Protein AF-0000000065898614 (afdb_homodimer)

Radius of gyration: 17.21 Å; Cα contacts (8 Å, |Δi|>4): 483; chains: 2; bounding box: 35×50×46 Å

Nearest PDB structures (foldseek):
  5a43-assembly1_B  TM=9.425E-01  e=2.936E-07  Escherichia coli S88
  6b24-assembly1_A  TM=9.357E-01  e=4.609E-07  Escherichia coli
  7kk8-assembly1_B  TM=9.410E-01  e=8.411E-07  Escherichia coli
  7kk9-assembly1_B  TM=9.418E-01  e=9.297E-07  Escherichia coli
  6b2b-assembly1_B  TM=9.436E-01  e=1.256E-06  Escherichia coli

Structure (mmCIF, N/CA/C/O backbone):
data_AF-0000000065898614-model_v1
#
loop_
_entity.id
_entity.type
_entity.pdbx_description
1 polymer 'Fluoride-specific ion channel FluC'
#
loop_
_atom_site.group_PDB
_atom_site.id
_atom_site.type_symbol
_atom_site.label_atom_id
_atom_site.label_alt_id
_atom_site.label_comp_id
_atom_site.label_asym_id
_atom_site.label_entity_id
_atom_site.label_seq_id
_atom_site.pdbx_PDB_ins_code
_atom_site.Cartn_x
_atom_site.Cartn_y
_atom_site.Cartn_z
_atom_site.occupancy
_atom_site.B_iso_or_equiv
_atom_site.auth_seq_id
_atom_site.auth_comp_id
_atom_site.auth_asym_id
_atom_site.auth_atom_id
_atom_site.pdbx_PDB_model_num
ATOM 1 N N . MET A 1 1 ? -6.285 -22.062 11.164 1 76.38 1 MET A N 1
ATOM 2 C CA . MET A 1 1 ? -6.398 -20.609 11.312 1 76.38 1 MET A CA 1
ATOM 3 C C . MET A 1 1 ? -7.277 -20.016 10.219 1 76.38 1 MET A C 1
ATOM 5 O O . MET A 1 1 ? -7.203 -20.438 9.062 1 76.38 1 MET A O 1
ATOM 9 N N . ASN A 1 2 ? -8.242 -19.172 10.648 1 93.38 2 ASN A N 1
ATOM 10 C CA . ASN A 1 2 ? -9.164 -18.5 9.734 1 93.38 2 ASN A CA 1
ATOM 11 C C . ASN A 1 2 ? -8.453 -17.453 8.891 1 93.38 2 ASN A C 1
ATOM 13 O O . ASN A 1 2 ? -7.496 -16.828 9.344 1 93.38 2 ASN A O 1
ATOM 17 N N . ASN A 1 3 ? -8.688 -17.5 7.574 1 97.94 3 ASN A N 1
ATOM 18 C CA . ASN A 1 3 ? -8.078 -16.578 6.625 1 97.94 3 ASN A CA 1
ATOM 19 C C . ASN A 1 3 ? -8.148 -15.133 7.121 1 97.94 3 ASN A C 1
ATOM 21 O O . ASN A 1 3 ? -7.172 -14.383 7.023 1 97.94 3 ASN A O 1
ATOM 25 N N . ILE A 1 4 ? -9.234 -14.797 7.703 1 98.38 4 ILE A N 1
ATOM 26 C CA . ILE A 1 4 ? -9.477 -13.438 8.18 1 98.38 4 ILE A CA 1
ATOM 27 C C . ILE A 1 4 ? -8.516 -13.117 9.328 1 98.38 4 ILE A C 1
ATOM 29 O O . ILE A 1 4 ? -7.918 -12.039 9.359 1 98.38 4 ILE A O 1
ATOM 33 N N . LEU A 1 5 ? -8.375 -14.016 10.234 1 98.56 5 LEU A N 1
ATOM 34 C CA . LEU A 1 5 ? -7.492 -13.82 11.383 1 98.56 5 LEU A CA 1
ATOM 35 C C . LEU A 1 5 ? -6.031 -13.812 10.953 1 98.56 5 LEU A C 1
ATOM 37 O O . LEU A 1 5 ? -5.219 -13.07 11.508 1 98.56 5 LEU A O 1
ATOM 41 N N . ALA A 1 6 ? -5.684 -14.695 10.055 1 98.81 6 ALA A N 1
ATOM 42 C CA . ALA A 1 6 ? -4.32 -14.742 9.531 1 98.81 6 ALA A CA 1
ATOM 43 C C . ALA A 1 6 ? -3.938 -13.422 8.867 1 98.81 6 ALA A C 1
ATOM 45 O O . ALA A 1 6 ? -2.869 -12.867 9.141 1 98.81 6 ALA A O 1
ATOM 46 N N . ILE A 1 7 ? -4.824 -12.875 8.047 1 98.88 7 ILE A N 1
ATOM 47 C CA . ILE A 1 7 ? -4.605 -11.602 7.367 1 98.88 7 ILE A CA 1
ATOM 48 C C . ILE A 1 7 ? -4.477 -10.484 8.398 1 98.88 7 ILE A C 1
ATOM 50 O O . ILE A 1 7 ? -3.582 -9.641 8.305 1 98.88 7 ILE A O 1
ATOM 54 N N . ALA A 1 8 ? -5.363 -10.578 9.383 1 98.88 8 ALA A N 1
ATOM 55 C CA . ALA A 1 8 ? -5.363 -9.555 10.422 1 98.88 8 ALA A CA 1
ATOM 56 C C . ALA A 1 8 ? -4.035 -9.539 11.172 1 98.88 8 ALA A C 1
ATOM 58 O O . ALA A 1 8 ? -3.469 -8.477 11.422 1 98.88 8 ALA A O 1
ATOM 59 N N . LEU A 1 9 ? -3.582 -10.656 11.547 1 98.75 9 LEU A N 1
ATOM 60 C CA . LEU A 1 9 ? -2.328 -10.766 12.281 1 98.75 9 LEU A CA 1
ATOM 61 C C . LEU A 1 9 ? -1.159 -10.25 11.445 1 98.75 9 LEU A C 1
ATOM 63 O O . LEU A 1 9 ? -0.33 -9.484 11.938 1 98.75 9 LEU A O 1
ATOM 67 N N . GLY A 1 10 ? -1.065 -10.688 10.234 1 98.88 10 GLY A N 1
ATOM 68 C CA . GLY A 1 10 ? -0.025 -10.203 9.344 1 98.88 10 GLY A CA 1
ATOM 69 C C . GLY A 1 10 ? -0.078 -8.695 9.133 1 98.88 10 GLY A C 1
ATOM 70 O O . GLY A 1 10 ? 0.951 -8.023 9.188 1 98.88 10 GLY A O 1
ATOM 71 N N . ALA A 1 11 ? -1.26 -8.242 8.93 1 98.94 11 ALA A N 1
ATOM 72 C CA . ALA A 1 11 ? -1.445 -6.82 8.656 1 98.94 11 ALA A CA 1
ATOM 73 C C . ALA A 1 11 ? -1.054 -5.98 9.867 1 98.94 11 ALA A C 1
ATOM 75 O O . ALA A 1 11 ? -0.49 -4.891 9.719 1 98.94 11 ALA A O 1
ATOM 76 N N . ALA A 1 12 ? -1.415 -6.469 11 1 98.88 12 ALA A N 1
ATOM 77 C CA . ALA A 1 12 ? -1.043 -5.773 12.234 1 98.88 12 ALA A CA 1
ATOM 78 C C . ALA A 1 12 ? 0.473 -5.637 12.352 1 98.88 12 ALA A C 1
ATOM 80 O O . ALA A 1 12 ? 0.983 -4.562 12.672 1 98.88 12 ALA A O 1
ATOM 81 N N . ILE A 1 13 ? 1.145 -6.641 12.109 1 98.94 13 ILE A N 1
ATOM 82 C CA . ILE A 1 13 ? 2.602 -6.633 12.172 1 98.94 13 ILE A CA 1
ATOM 83 C C . ILE A 1 13 ? 3.164 -5.727 11.078 1 98.94 13 ILE A C 1
ATOM 85 O O . ILE A 1 13 ? 3.994 -4.859 11.352 1 98.94 13 ILE A O 1
ATOM 89 N N . GLY A 1 14 ? 2.729 -5.91 9.859 1 98.94 14 GLY A N 1
ATOM 90 C CA . GLY A 1 14 ? 3.203 -5.121 8.734 1 98.94 14 GLY A CA 1
ATOM 91 C C . GLY A 1 14 ? 3.006 -3.627 8.922 1 98.94 14 GLY A C 1
ATOM 92 O O . GLY A 1 14 ? 3.924 -2.838 8.688 1 98.94 14 GLY A O 1
ATOM 93 N N . ALA A 1 15 ? 1.855 -3.26 9.359 1 98.94 15 ALA A N 1
ATOM 94 C CA . ALA A 1 15 ? 1.521 -1.848 9.531 1 98.94 15 ALA A CA 1
ATOM 95 C C . ALA A 1 15 ? 2.357 -1.211 10.633 1 98.94 15 ALA A C 1
ATOM 97 O O . ALA A 1 15 ? 2.754 -0.047 10.531 1 98.94 15 ALA A O 1
ATOM 98 N N . ASN A 1 16 ? 2.553 -1.958 11.703 1 98.94 16 ASN A N 1
ATOM 99 C CA . ASN A 1 16 ? 3.361 -1.407 12.789 1 98.94 16 ASN A CA 1
ATOM 100 C C . ASN A 1 16 ? 4.832 -1.306 12.391 1 98.94 16 ASN A C 1
ATOM 102 O O . ASN A 1 16 ? 5.531 -0.383 12.812 1 98.94 16 ASN A O 1
ATOM 106 N N . LEU A 1 17 ? 5.355 -2.227 11.617 1 98.94 17 LEU A N 1
ATOM 107 C CA . LEU A 1 17 ? 6.703 -2.104 11.078 1 98.94 17 LEU A CA 1
ATOM 108 C C . LEU A 1 17 ? 6.809 -0.892 10.156 1 98.94 17 LEU A C 1
ATOM 110 O O . LEU A 1 17 ? 7.789 -0.146 10.211 1 98.94 17 LEU A O 1
ATOM 114 N N . ARG A 1 18 ? 5.793 -0.726 9.305 1 98.94 18 ARG A N 1
ATOM 115 C CA . ARG A 1 18 ? 5.73 0.455 8.453 1 98.94 18 ARG A CA 1
ATOM 116 C C . ARG A 1 18 ? 5.816 1.733 9.281 1 98.94 18 ARG A C 1
ATOM 118 O O . ARG A 1 18 ? 6.578 2.643 8.945 1 98.94 18 ARG A O 1
ATOM 125 N N . TYR A 1 19 ? 5.031 1.781 10.281 1 98.81 19 TYR A N 1
ATOM 126 C CA . TYR A 1 19 ? 5.012 2.947 11.156 1 98.81 19 TYR A CA 1
ATOM 127 C C . TYR A 1 19 ? 6.379 3.184 11.781 1 98.81 19 TYR A C 1
ATOM 129 O O . TYR A 1 19 ? 6.879 4.312 11.789 1 98.81 19 TYR A O 1
ATOM 137 N N . GLY A 1 20 ? 6.965 2.127 12.305 1 98.81 20 GLY A N 1
ATOM 138 C CA . GLY A 1 20 ? 8.281 2.236 12.906 1 98.81 20 GLY A CA 1
ATOM 139 C C . GLY A 1 20 ? 9.344 2.713 11.938 1 98.81 20 GLY A C 1
ATOM 140 O O . GLY A 1 20 ? 10.156 3.58 12.273 1 98.81 20 GLY A O 1
ATOM 141 N N . ILE A 1 21 ? 9.43 2.203 10.766 1 98.81 21 ILE A N 1
ATOM 142 C CA . ILE A 1 21 ? 10.398 2.6 9.75 1 98.81 21 ILE A CA 1
ATOM 143 C C . ILE A 1 21 ? 10.133 4.039 9.312 1 98.81 21 ILE A C 1
ATOM 145 O O . ILE A 1 21 ? 11.07 4.797 9.055 1 98.81 21 ILE A O 1
ATOM 149 N N . GLY A 1 22 ? 8.82 4.363 9.227 1 98.44 22 GLY A N 1
ATOM 150 C CA . GLY A 1 22 ? 8.477 5.75 8.938 1 98.44 22 GLY A CA 1
ATOM 151 C C . GLY A 1 22 ? 9.055 6.727 9.945 1 98.44 22 GLY A C 1
ATOM 152 O O . GLY A 1 22 ? 9.633 7.75 9.562 1 98.44 22 GLY A O 1
ATOM 153 N N . LEU A 1 23 ? 8.906 6.398 11.203 1 98.25 23 LEU A N 1
ATOM 154 C CA . LEU A 1 23 ? 9.453 7.246 12.258 1 98.25 23 LEU A CA 1
ATOM 155 C C . LEU A 1 23 ? 10.977 7.281 12.203 1 98.25 23 LEU A C 1
ATOM 157 O O . LEU A 1 23 ? 11.578 8.344 12.352 1 98.25 23 LEU A O 1
ATOM 161 N N . TRP A 1 24 ? 11.555 6.137 12.055 1 98.69 24 TRP A N 1
ATOM 162 C CA . TRP A 1 24 ? 13.008 6.035 11.961 1 98.69 24 TRP A CA 1
ATOM 163 C C . TRP A 1 24 ? 13.539 6.879 10.812 1 98.69 24 TRP A C 1
ATOM 165 O O . TRP A 1 24 ? 14.508 7.621 10.977 1 98.69 24 TRP A O 1
ATOM 175 N N . ALA A 1 25 ? 13 6.809 9.664 1 98.75 25 ALA A N 1
ATOM 176 C CA . ALA A 1 25 ? 13.445 7.539 8.484 1 98.75 25 ALA A CA 1
ATOM 177 C C . ALA A 1 25 ? 13.281 9.047 8.672 1 98.75 25 ALA A C 1
ATOM 179 O O . ALA A 1 25 ? 14.133 9.828 8.242 1 98.75 25 ALA A O 1
ATOM 180 N N . ALA A 1 26 ? 12.133 9.398 9.281 1 98.25 26 ALA A N 1
ATOM 181 C CA . ALA A 1 26 ? 11.914 10.812 9.555 1 98.25 26 ALA A CA 1
ATOM 182 C C . ALA A 1 26 ? 13.016 11.375 10.453 1 98.25 26 ALA A C 1
ATOM 184 O O . ALA A 1 26 ? 13.477 12.5 10.258 1 98.25 26 ALA A O 1
ATOM 185 N N . GLN A 1 27 ? 13.367 10.648 11.438 1 98.44 27 GLN A N 1
ATOM 186 C CA . GLN A 1 27 ? 14.406 11.07 12.367 1 98.44 27 GLN A CA 1
ATOM 187 C C . GLN A 1 27 ? 15.773 11.109 11.695 1 98.44 27 GLN A C 1
ATOM 189 O O . GLN A 1 27 ? 16.578 12.008 11.953 1 98.44 27 GLN A O 1
ATOM 194 N N . ARG A 1 28 ? 16.062 10.172 10.844 1 98.38 28 ARG A N 1
ATOM 195 C CA . ARG A 1 28 ? 17.391 10 10.266 1 98.38 28 ARG A CA 1
ATOM 196 C C . ARG A 1 28 ? 17.594 10.922 9.062 1 98.38 28 ARG A C 1
ATOM 198 O O . ARG A 1 28 ? 18.688 11.453 8.859 1 98.38 28 ARG A O 1
ATOM 205 N N . PHE A 1 29 ? 16.547 11.078 8.188 1 98.25 29 PHE A N 1
ATOM 206 C CA . PHE A 1 29 ? 16.734 11.734 6.898 1 98.25 29 PHE A CA 1
ATOM 207 C C . PHE A 1 29 ? 15.891 12.992 6.797 1 98.25 29 PHE A C 1
ATOM 209 O O . PHE A 1 29 ? 16.016 13.758 5.832 1 98.25 29 PHE A O 1
ATOM 216 N N . GLY A 1 30 ? 14.992 13.242 7.793 1 97.44 30 GLY A N 1
ATOM 217 C CA . GLY A 1 30 ? 14.086 14.383 7.754 1 97.44 30 GLY A CA 1
ATOM 218 C C . GLY A 1 30 ? 12.789 14.086 7.016 1 97.44 30 GLY A C 1
ATOM 219 O O . GLY A 1 30 ? 12.539 12.945 6.621 1 97.44 30 GLY A O 1
ATOM 220 N N . THR A 1 31 ? 11.914 15.156 6.848 1 96.12 31 THR A N 1
ATOM 221 C CA . THR A 1 31 ? 10.57 14.945 6.316 1 96.12 31 THR A CA 1
ATOM 222 C C . THR A 1 31 ? 10.375 15.742 5.031 1 96.12 31 THR A C 1
ATOM 224 O O . THR A 1 31 ? 9.25 15.852 4.527 1 96.12 31 THR A O 1
ATOM 227 N N . ALA A 1 32 ? 11.438 16.297 4.488 1 95.75 32 ALA A N 1
ATOM 228 C CA . ALA A 1 32 ? 11.344 17.094 3.27 1 95.75 32 ALA A CA 1
ATOM 229 C C . ALA A 1 32 ? 11.016 16.219 2.062 1 95.75 32 ALA A C 1
ATOM 231 O O . ALA A 1 32 ? 10.508 16.719 1.051 1 95.75 32 ALA A O 1
ATOM 232 N N . TRP A 1 33 ? 11.359 14.922 2.115 1 97.44 33 TRP A N 1
ATOM 233 C CA . TRP A 1 33 ? 11.078 13.898 1.12 1 97.44 33 TRP A CA 1
ATOM 234 C C . TRP A 1 33 ? 10.539 12.633 1.783 1 97.44 33 TRP A C 1
ATOM 236 O O . TRP A 1 33 ? 10.812 12.375 2.957 1 97.44 33 TRP A O 1
ATOM 246 N N . PRO A 1 34 ? 9.719 11.938 1.081 1 98.38 34 PRO A N 1
ATOM 247 C CA . PRO A 1 34 ? 9.062 10.797 1.725 1 98.38 34 PRO A CA 1
ATOM 248 C C . PRO A 1 34 ? 9.969 9.562 1.795 1 98.38 34 PRO A C 1
ATOM 250 O O . PRO A 1 34 ? 9.633 8.516 1.237 1 98.38 34 PRO A O 1
ATOM 253 N N . TYR A 1 35 ? 11 9.617 2.559 1 98.69 35 TYR A N 1
ATOM 254 C CA . TYR A 1 35 ? 11.992 8.547 2.637 1 98.69 35 TYR A CA 1
ATOM 255 C C . TYR A 1 35 ? 11.383 7.281 3.221 1 98.69 35 TYR A C 1
ATOM 257 O O . TYR A 1 35 ? 11.688 6.172 2.773 1 98.69 35 TYR A O 1
ATOM 265 N N . GLY A 1 36 ? 10.578 7.438 4.277 1 98.81 36 GLY A N 1
ATOM 266 C CA . GLY A 1 36 ? 9.992 6.285 4.938 1 98.81 36 GLY A CA 1
ATOM 267 C C . GLY A 1 36 ? 9.141 5.434 4.008 1 98.81 36 GLY A C 1
ATOM 268 O O . GLY A 1 36 ? 9.383 4.234 3.869 1 98.81 36 GLY A O 1
ATOM 269 N N . THR A 1 37 ? 8.219 6.07 3.363 1 98.88 37 THR A N 1
ATOM 270 C CA . THR A 1 37 ? 7.316 5.367 2.453 1 98.88 37 THR A CA 1
ATOM 271 C C . THR A 1 37 ? 8.094 4.758 1.29 1 98.88 37 THR A C 1
ATOM 273 O O . THR A 1 37 ? 7.793 3.646 0.851 1 98.88 37 THR A O 1
ATOM 276 N N . PHE A 1 38 ? 9.047 5.48 0.832 1 98.94 38 PHE A N 1
ATOM 277 C CA . PHE A 1 38 ? 9.898 4.996 -0.246 1 98.94 38 PHE A CA 1
ATOM 278 C C . PHE A 1 38 ? 10.602 3.703 0.155 1 98.94 38 PHE A C 1
ATOM 280 O O . PHE A 1 38 ? 10.586 2.727 -0.596 1 98.94 38 PHE A O 1
ATOM 287 N N . ILE A 1 39 ? 11.148 3.65 1.278 1 98.94 39 ILE A N 1
ATOM 288 C CA . ILE A 1 39 ? 11.914 2.512 1.779 1 98.94 39 ILE A CA 1
ATOM 289 C C . ILE A 1 39 ? 10.984 1.315 1.978 1 98.94 39 ILE A C 1
ATOM 291 O O . ILE A 1 39 ? 11.273 0.212 1.511 1 98.94 39 ILE A O 1
ATOM 295 N N . ILE A 1 40 ? 9.852 1.484 2.613 1 98.88 40 ILE A N 1
ATOM 296 C CA . ILE A 1 40 ? 8.984 0.354 2.939 1 98.88 40 ILE A CA 1
ATOM 297 C C . ILE A 1 40 ? 8.391 -0.224 1.66 1 98.88 40 ILE A C 1
ATOM 299 O O . ILE A 1 40 ? 8.219 -1.44 1.541 1 98.88 40 ILE A O 1
ATOM 303 N N . ASN A 1 41 ? 8.062 0.623 0.725 1 98.94 41 ASN A N 1
ATOM 304 C CA . ASN A 1 41 ? 7.492 0.13 -0.525 1 98.94 41 ASN A CA 1
ATOM 305 C C . ASN A 1 41 ? 8.516 -0.658 -1.336 1 98.94 41 ASN A C 1
ATOM 307 O O . ASN A 1 41 ? 8.195 -1.708 -1.896 1 98.94 41 ASN A O 1
ATOM 311 N N . LEU A 1 42 ? 9.766 -0.209 -1.347 1 98.94 42 LEU A N 1
ATOM 312 C CA . LEU A 1 42 ? 10.797 -0.944 -2.068 1 98.94 42 LEU A CA 1
ATOM 313 C C . LEU A 1 42 ? 11.117 -2.264 -1.37 1 98.94 42 LEU A C 1
ATOM 315 O O . LEU A 1 42 ? 11.234 -3.301 -2.023 1 98.94 42 LEU A O 1
ATOM 319 N N . LEU A 1 43 ? 11.227 -2.246 -0.094 1 98.94 43 LEU A N 1
ATOM 320 C CA . LEU A 1 43 ? 11.5 -3.465 0.661 1 98.94 43 LEU A CA 1
ATOM 321 C C . LEU A 1 43 ? 10.352 -4.465 0.513 1 98.94 43 LEU A C 1
ATOM 323 O O . LEU A 1 43 ? 10.586 -5.672 0.43 1 98.94 43 LEU A O 1
ATOM 327 N N . GLY A 1 44 ? 9.125 -3.924 0.561 1 98.94 44 GLY A N 1
ATOM 328 C CA . GLY A 1 44 ? 7.969 -4.781 0.343 1 98.94 44 GLY A CA 1
ATOM 329 C C . GLY A 1 44 ? 7.965 -5.438 -1.023 1 98.94 44 GLY A C 1
ATOM 330 O O . GLY A 1 44 ? 7.609 -6.613 -1.151 1 98.94 44 GLY A O 1
ATOM 331 N N . CYS A 1 45 ? 8.32 -4.703 -2.021 1 98.94 45 CYS A N 1
ATOM 332 C CA . CYS A 1 45 ? 8.422 -5.238 -3.375 1 98.94 45 CYS A CA 1
ATOM 333 C C . CYS A 1 45 ? 9.477 -6.332 -3.455 1 98.94 45 CYS A C 1
ATOM 335 O O . CYS A 1 45 ? 9.258 -7.367 -4.086 1 98.94 45 CYS A O 1
ATOM 337 N N . LEU A 1 46 ? 10.648 -6.094 -2.836 1 98.94 46 LEU A N 1
ATOM 338 C CA . LEU A 1 46 ? 11.672 -7.133 -2.756 1 98.94 46 LEU A CA 1
ATOM 339 C C . LEU A 1 46 ? 11.125 -8.383 -2.074 1 98.94 46 LEU A C 1
ATOM 341 O O . LEU A 1 46 ? 11.305 -9.492 -2.568 1 98.94 46 LEU A O 1
ATOM 345 N N . GLY A 1 47 ? 10.484 -8.227 -0.985 1 98.88 47 GLY A N 1
ATOM 346 C CA . GLY A 1 47 ? 9.945 -9.32 -0.201 1 98.88 47 GLY A CA 1
ATOM 347 C C . GLY A 1 47 ? 8.914 -10.148 -0.956 1 98.88 47 GLY A C 1
ATOM 348 O O . GLY A 1 47 ? 8.938 -11.375 -0.901 1 98.88 47 GLY A O 1
ATOM 349 N N . ILE A 1 48 ? 7.988 -9.461 -1.645 1 98.88 48 ILE A N 1
ATOM 350 C CA . ILE A 1 48 ? 6.906 -10.188 -2.301 1 98.88 48 ILE A CA 1
ATOM 351 C C . ILE A 1 48 ? 7.461 -10.977 -3.484 1 98.88 48 ILE A C 1
ATOM 353 O O . ILE A 1 48 ? 7.008 -12.094 -3.764 1 98.88 48 ILE A O 1
ATOM 357 N N . GLY A 1 49 ? 8.414 -10.359 -4.262 1 98.75 49 GLY A N 1
ATOM 358 C CA . GLY A 1 49 ? 9.062 -11.117 -5.316 1 98.75 49 GLY A CA 1
ATOM 359 C C . GLY A 1 49 ? 9.734 -12.383 -4.812 1 98.75 49 GLY A C 1
ATOM 360 O O . GLY A 1 49 ? 9.57 -13.453 -5.406 1 98.75 49 GLY A O 1
ATOM 361 N N . LEU A 1 50 ? 10.438 -12.281 -3.713 1 98.69 50 LEU A N 1
ATOM 362 C CA . LEU A 1 50 ? 11.133 -13.414 -3.107 1 98.69 50 LEU A CA 1
ATOM 363 C C . LEU A 1 50 ? 10.133 -14.461 -2.619 1 98.69 50 LEU A C 1
ATOM 365 O O . LEU A 1 50 ? 10.25 -15.641 -2.957 1 98.69 50 LEU A O 1
ATOM 369 N N . LEU A 1 51 ? 9.172 -14.055 -1.857 1 98.5 51 LEU A N 1
ATOM 370 C CA . LEU A 1 51 ? 8.258 -14.969 -1.185 1 98.5 51 LEU A CA 1
ATOM 371 C C . LEU A 1 51 ? 7.383 -15.711 -2.195 1 98.5 51 LEU A C 1
ATOM 373 O O . LEU A 1 51 ? 7.191 -16.922 -2.09 1 98.5 51 LEU A O 1
ATOM 377 N N . LEU A 1 52 ? 6.82 -14.977 -3.152 1 97.88 52 LEU A N 1
ATOM 378 C CA . LEU A 1 52 ? 5.926 -15.625 -4.105 1 97.88 52 LEU A CA 1
ATOM 379 C C . LEU A 1 52 ? 6.691 -16.562 -5.027 1 97.88 52 LEU A C 1
ATOM 381 O O . LEU A 1 52 ? 6.168 -17.594 -5.441 1 97.88 52 LEU A O 1
ATOM 385 N N . THR A 1 53 ? 7.949 -16.156 -5.312 1 97.94 53 THR A N 1
ATOM 386 C CA . THR A 1 53 ? 8.773 -17.078 -6.09 1 97.94 53 THR A CA 1
ATOM 387 C C . THR A 1 53 ? 9.078 -18.344 -5.289 1 97.94 53 THR A C 1
ATOM 389 O O . THR A 1 53 ? 8.961 -19.453 -5.809 1 97.94 53 THR A O 1
ATOM 392 N N . LEU A 1 54 ? 9.414 -18.25 -4.043 1 97.5 54 LEU A N 1
ATOM 393 C CA . LEU A 1 54 ? 9.688 -19.406 -3.199 1 97.5 54 LEU A CA 1
ATOM 394 C C . LEU A 1 54 ? 8.445 -20.281 -3.039 1 97.5 54 LEU A C 1
ATOM 396 O O . LEU A 1 54 ? 8.539 -21.5 -3.014 1 97.5 54 LEU A O 1
ATOM 400 N N . ILE A 1 55 ? 7.301 -19.656 -2.83 1 96.12 55 ILE A N 1
ATOM 401 C CA . ILE A 1 55 ? 6.047 -20.375 -2.678 1 96.12 55 ILE A CA 1
ATOM 402 C C . ILE A 1 55 ? 5.746 -21.156 -3.955 1 96.12 55 ILE A C 1
ATOM 404 O O . ILE A 1 55 ? 5.215 -22.266 -3.898 1 96.12 55 ILE A O 1
ATOM 408 N N . SER A 1 56 ? 6.023 -20.609 -5.109 1 94.06 56 SER A N 1
ATOM 409 C CA . SER A 1 56 ? 5.723 -21.234 -6.387 1 94.06 56 SER A CA 1
ATOM 410 C C . SER A 1 56 ? 6.746 -22.328 -6.719 1 94.06 56 SER A C 1
ATOM 412 O O . SER A 1 56 ? 6.504 -23.172 -7.578 1 94.06 56 SER A O 1
ATOM 414 N N . THR A 1 57 ? 7.941 -22.406 -6.043 1 92.19 57 THR A N 1
ATOM 415 C CA . THR A 1 57 ? 8.992 -23.328 -6.469 1 92.19 57 THR A CA 1
ATOM 416 C C . THR A 1 57 ? 9.344 -24.312 -5.359 1 92.19 57 THR A C 1
ATOM 418 O O . THR A 1 57 ? 9.641 -25.469 -5.629 1 92.19 57 THR A O 1
ATOM 421 N N . ARG A 1 58 ? 9.375 -23.859 -4.125 1 90.94 58 ARG A N 1
ATOM 422 C CA . ARG A 1 58 ? 10.016 -24.672 -3.096 1 90.94 58 ARG A CA 1
ATOM 423 C C . ARG A 1 58 ? 9.117 -24.797 -1.868 1 90.94 58 ARG A C 1
ATOM 425 O O . ARG A 1 58 ? 9.07 -25.859 -1.241 1 90.94 58 ARG A O 1
ATOM 432 N N . LEU A 1 59 ? 8.445 -23.719 -1.557 1 92.62 59 LEU A N 1
ATOM 433 C CA . LEU A 1 59 ? 7.734 -23.672 -0.285 1 92.62 59 LEU A CA 1
ATOM 434 C C . LEU A 1 59 ? 6.273 -24.062 -0.463 1 92.62 59 LEU A C 1
ATOM 436 O O . LEU A 1 59 ? 5.605 -23.594 -1.39 1 92.62 59 LEU A O 1
ATOM 440 N N . THR A 1 60 ? 5.848 -25 0.389 1 93.31 60 THR A N 1
ATOM 441 C CA . THR A 1 60 ? 4.426 -25.312 0.466 1 93.31 60 THR A CA 1
ATOM 442 C C . THR A 1 60 ? 3.812 -24.719 1.736 1 93.31 60 THR A C 1
ATOM 444 O O . THR A 1 60 ? 4.156 -25.141 2.844 1 93.31 60 THR A O 1
ATOM 447 N N . LEU A 1 61 ? 3.004 -23.734 1.546 1 95.5 61 LEU A N 1
ATOM 448 C CA . LEU A 1 61 ? 2.35 -23.078 2.674 1 95.5 61 LEU A CA 1
ATOM 449 C C . LEU A 1 61 ? 0.844 -23.312 2.645 1 95.5 61 LEU A C 1
ATOM 451 O O . LEU A 1 61 ? 0.238 -23.359 1.571 1 95.5 61 LEU A O 1
ATOM 455 N N . SER A 1 62 ? 0.359 -23.516 3.85 1 96.62 62 SER A N 1
ATOM 456 C CA . SER A 1 62 ? -1.099 -23.516 3.918 1 96.62 62 SER A CA 1
ATOM 457 C C . SER A 1 62 ? -1.674 -22.172 3.469 1 96.62 62 SER A C 1
ATOM 459 O O . SER A 1 62 ? -0.975 -21.156 3.477 1 96.62 62 SER A O 1
ATOM 461 N N . GLU A 1 63 ? -2.922 -22.094 3.074 1 96.69 63 GLU A N 1
ATOM 462 C CA . GLU A 1 63 ? -3.566 -20.891 2.562 1 96.69 63 GLU A CA 1
ATOM 463 C C . GLU A 1 63 ? -3.555 -19.781 3.602 1 96.69 63 GLU A C 1
ATOM 465 O O . GLU A 1 63 ? -3.178 -18.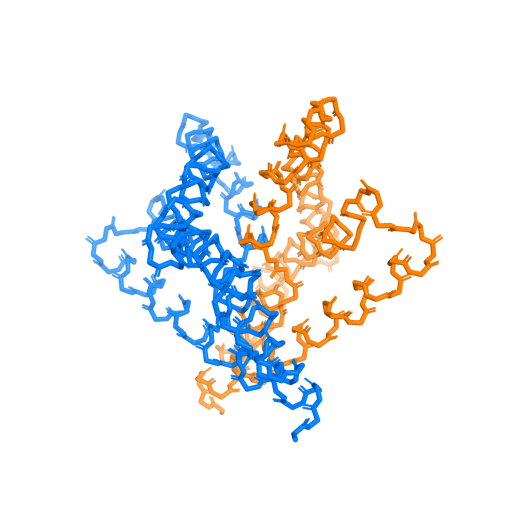641 3.299 1 96.69 63 GLU A O 1
ATOM 470 N N . PRO A 1 64 ? -3.941 -20.062 4.914 1 97.69 64 PRO A N 1
ATOM 471 C CA . PRO A 1 64 ? -3.924 -18.984 5.902 1 97.69 64 PRO A CA 1
ATOM 472 C C . PRO A 1 64 ? -2.529 -18.391 6.109 1 97.69 64 PRO A C 1
ATOM 474 O O . PRO A 1 64 ? -2.391 -17.188 6.328 1 97.69 64 PRO A O 1
ATOM 477 N N . VAL A 1 65 ? -1.5 -19.203 6.027 1 97.88 65 VAL A N 1
ATOM 478 C CA . VAL A 1 65 ? -0.141 -18.719 6.238 1 97.88 65 VAL A CA 1
ATOM 479 C C . VAL A 1 65 ? 0.288 -17.859 5.051 1 97.88 65 VAL A C 1
ATOM 481 O O . VAL A 1 65 ? 0.935 -16.812 5.223 1 97.88 65 VAL A O 1
ATOM 484 N N . ARG A 1 66 ? 0.001 -18.312 3.854 1 98.25 66 ARG A N 1
ATOM 485 C CA . ARG A 1 66 ? 0.278 -17.516 2.658 1 98.25 66 ARG A CA 1
ATOM 486 C C . ARG A 1 66 ? -0.412 -16.172 2.727 1 98.25 66 ARG A C 1
ATOM 488 O O . ARG A 1 66 ? 0.202 -15.133 2.441 1 98.25 66 ARG A O 1
ATOM 495 N N . LEU A 1 67 ? -1.654 -16.188 3.105 1 98.56 67 LEU A N 1
ATOM 496 C CA . LEU A 1 67 ? -2.424 -14.953 3.221 1 98.56 67 LEU A CA 1
ATOM 497 C C . LEU A 1 67 ? -1.858 -14.062 4.32 1 98.56 67 LEU A C 1
ATOM 499 O O . LEU A 1 67 ? -1.848 -12.836 4.188 1 98.56 67 LEU A O 1
ATOM 503 N N . MET A 1 68 ? -1.399 -14.656 5.395 1 98.81 68 MET A N 1
ATOM 504 C CA . MET A 1 68 ? -0.795 -13.898 6.488 1 98.81 68 MET A CA 1
ATOM 505 C C . MET A 1 68 ? 0.449 -13.156 6.012 1 98.81 68 MET A C 1
ATOM 507 O O . MET A 1 68 ? 0.629 -11.977 6.316 1 98.81 68 MET A O 1
ATOM 511 N N . 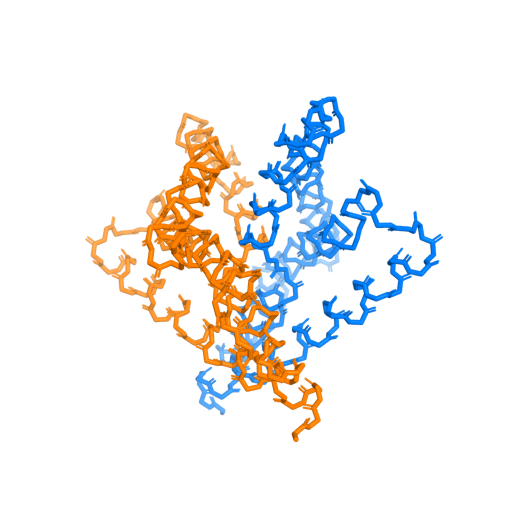LEU A 1 69 ? 1.235 -13.797 5.254 1 98.81 69 LEU A N 1
ATOM 512 C CA . LEU A 1 69 ? 2.531 -13.242 4.875 1 98.81 69 LEU A CA 1
ATOM 513 C C . LEU A 1 69 ? 2.387 -12.281 3.699 1 98.81 69 LEU A C 1
ATOM 515 O O . LEU A 1 69 ? 2.957 -11.188 3.713 1 98.81 69 LEU A O 1
ATOM 519 N N . VAL A 1 70 ? 1.646 -12.656 2.646 1 98.69 70 VAL A N 1
ATOM 520 C CA . VAL A 1 70 ? 1.585 -11.898 1.402 1 98.69 70 VAL A CA 1
ATOM 521 C C . VAL A 1 70 ? 0.532 -10.797 1.519 1 98.69 70 VAL A C 1
ATOM 523 O O . VAL A 1 70 ? 0.854 -9.609 1.438 1 98.69 70 VAL A O 1
ATOM 526 N N . THR A 1 71 ? -0.691 -11.156 1.853 1 98.62 71 THR A N 1
ATOM 527 C CA . THR A 1 71 ? -1.813 -10.227 1.914 1 98.62 71 THR A CA 1
ATOM 528 C C . THR A 1 71 ? -1.75 -9.383 3.188 1 98.62 71 THR A C 1
ATOM 530 O O . THR A 1 71 ? -2.016 -8.18 3.158 1 98.62 71 THR A O 1
ATOM 533 N N . GLY A 1 72 ? -1.45 -10.078 4.309 1 98.81 72 GLY A N 1
ATOM 534 C CA . GLY A 1 72 ? -1.386 -9.383 5.582 1 98.81 72 GLY A CA 1
ATOM 535 C C . GLY A 1 72 ? -0.091 -8.617 5.781 1 98.81 72 GLY A C 1
ATOM 536 O O . GLY A 1 72 ? -0.062 -7.391 5.656 1 98.81 72 GLY A O 1
ATOM 537 N N . LEU A 1 73 ? 1.018 -9.312 5.945 1 98.94 73 LEU A N 1
ATOM 538 C CA . LEU A 1 73 ? 2.285 -8.711 6.355 1 98.94 73 LEU A CA 1
ATOM 539 C C . LEU A 1 73 ? 2.818 -7.773 5.277 1 98.94 73 LEU A C 1
ATOM 541 O O . LEU A 1 73 ? 3.006 -6.582 5.527 1 98.94 73 LEU A O 1
ATOM 545 N N . LEU A 1 74 ? 3.037 -8.281 4.059 1 98.94 74 LEU A N 1
ATOM 546 C CA . LEU A 1 74 ? 3.609 -7.441 3.014 1 98.94 74 LEU A CA 1
ATOM 547 C C . LEU A 1 74 ? 2.604 -6.395 2.553 1 98.94 74 LEU A C 1
ATOM 549 O O . LEU A 1 74 ? 2.979 -5.254 2.27 1 98.94 74 LEU A O 1
ATOM 553 N N . GLY A 1 75 ? 1.334 -6.797 2.506 1 98.69 75 GLY A N 1
ATOM 554 C CA . GLY A 1 75 ? 0.295 -5.832 2.186 1 98.69 75 GLY A CA 1
ATOM 555 C C . GLY A 1 75 ? 0.18 -4.719 3.207 1 98.69 75 GLY A C 1
ATOM 556 O O . GLY A 1 75 ? 0.039 -3.549 2.844 1 98.69 75 GLY A O 1
ATOM 557 N N . GLY A 1 76 ? 0.207 -5.047 4.441 1 98.75 76 GLY A N 1
ATOM 558 C CA . GLY A 1 76 ? 0.127 -4.062 5.508 1 98.75 76 GLY A CA 1
ATOM 559 C C . GLY A 1 76 ? 1.399 -3.254 5.672 1 98.75 76 GLY A C 1
ATOM 560 O O . GLY A 1 76 ? 1.369 -2.139 6.195 1 98.75 76 GLY A O 1
ATOM 561 N N . PHE A 1 77 ? 2.467 -3.779 5.238 1 98.94 77 PHE A N 1
ATOM 562 C CA . PHE A 1 77 ? 3.785 -3.166 5.348 1 98.94 77 PHE A CA 1
ATOM 563 C C . PHE A 1 77 ? 3.963 -2.076 4.297 1 98.94 77 PHE A C 1
ATOM 565 O O . PHE A 1 77 ? 4.664 -1.089 4.527 1 98.94 77 PHE A O 1
ATOM 572 N N . THR A 1 78 ? 3.389 -2.232 3.156 1 98.94 78 THR A N 1
ATOM 573 C CA . THR A 1 78 ? 3.482 -1.249 2.084 1 98.94 78 THR A CA 1
ATOM 574 C C . THR A 1 78 ? 2.197 -0.433 1.983 1 98.94 78 THR A C 1
ATOM 576 O O . THR A 1 78 ? 1.193 -0.767 2.615 1 98.94 78 THR A O 1
ATOM 579 N N . THR A 1 79 ? 2.225 0.644 1.298 1 98.94 79 THR A N 1
ATOM 580 C CA . THR A 1 79 ? 1.035 1.479 1.166 1 98.94 79 THR A CA 1
ATOM 581 C C . THR A 1 79 ? 1.066 2.264 -0.142 1 98.94 79 THR A C 1
ATOM 583 O O . THR A 1 79 ? 2.125 2.729 -0.567 1 98.94 79 THR A O 1
ATOM 586 N N . PHE A 1 80 ? -0.081 2.359 -0.77 1 98.94 80 PHE A N 1
ATOM 587 C CA . PHE A 1 80 ? -0.215 3.109 -2.012 1 98.94 80 PHE A CA 1
ATOM 588 C C . PHE A 1 80 ? -0.903 4.445 -1.765 1 98.94 80 PHE A C 1
ATOM 590 O O . PHE A 1 80 ? -0.604 5.438 -2.434 1 98.94 80 PHE A O 1
ATOM 597 N N . SER A 1 81 ? -1.797 4.527 -0.79 1 98.94 81 SER A N 1
ATOM 598 C CA . SER A 1 81 ? -2.52 5.762 -0.502 1 98.94 81 SER A CA 1
ATOM 599 C C . SER A 1 81 ? -1.578 6.848 0.01 1 98.94 81 SER A C 1
ATOM 601 O O . SER A 1 81 ? -1.668 8 -0.408 1 98.94 81 SER A O 1
ATOM 603 N N . THR A 1 82 ? -0.656 6.441 0.962 1 98.88 82 THR A N 1
ATOM 604 C CA . THR A 1 82 ? 0.322 7.398 1.464 1 98.88 82 THR A CA 1
ATOM 605 C C . THR A 1 82 ? 1.251 7.859 0.344 1 98.88 82 THR A C 1
ATOM 607 O O . THR A 1 82 ? 1.566 9.047 0.241 1 98.88 82 THR A O 1
ATOM 610 N N . PHE A 1 83 ? 1.69 6.922 -0.492 1 98.88 83 PHE A N 1
ATOM 611 C CA . PHE A 1 83 ? 2.475 7.266 -1.672 1 98.88 83 PHE A CA 1
ATOM 612 C C . PHE A 1 83 ? 1.743 8.297 -2.525 1 98.88 83 PHE A C 1
ATOM 614 O O . PHE A 1 83 ? 2.338 9.281 -2.963 1 98.88 83 PHE A O 1
ATOM 621 N N . GLY A 1 84 ? 0.465 8.086 -2.779 1 98.88 84 GLY A N 1
ATOM 622 C CA . GLY A 1 84 ? -0.338 9.023 -3.553 1 98.88 84 GLY A CA 1
ATOM 623 C C . GLY A 1 84 ? -0.435 10.391 -2.918 1 98.88 84 GLY A C 1
ATOM 624 O O . GLY A 1 84 ? -0.242 11.406 -3.59 1 98.88 84 GLY A O 1
ATOM 625 N N . TYR A 1 85 ? -0.715 10.438 -1.654 1 98.81 85 TYR A N 1
ATOM 626 C CA . TYR A 1 85 ? -0.907 11.711 -0.972 1 98.81 85 TYR A CA 1
ATOM 627 C C . TYR A 1 85 ? 0.398 12.492 -0.905 1 98.81 85 TYR A C 1
ATOM 629 O O . TYR A 1 85 ? 0.405 13.711 -1.08 1 98.81 85 TYR A O 1
ATOM 637 N N . GLU A 1 86 ? 1.478 11.789 -0.564 1 98.75 86 GLU A N 1
ATOM 638 C CA . GLU A 1 86 ? 2.779 12.445 -0.496 1 98.75 86 GLU A CA 1
ATOM 639 C C . GLU A 1 86 ? 3.203 12.977 -1.864 1 98.75 86 GLU A C 1
ATOM 641 O O . GLU A 1 86 ? 3.842 14.023 -1.961 1 98.75 86 GLU A O 1
ATOM 646 N N . SER A 1 87 ? 2.91 12.203 -2.93 1 98.62 87 SER A N 1
ATOM 647 C CA . SER A 1 87 ? 3.141 12.68 -4.289 1 98.62 87 SER A CA 1
ATOM 648 C C . SER A 1 87 ? 2.385 13.977 -4.551 1 98.62 87 SER A C 1
ATOM 650 O O . SER A 1 87 ? 2.957 14.945 -5.059 1 98.62 87 SER A O 1
ATOM 652 N N . PHE A 1 88 ? 1.126 13.977 -4.172 1 98.25 88 PHE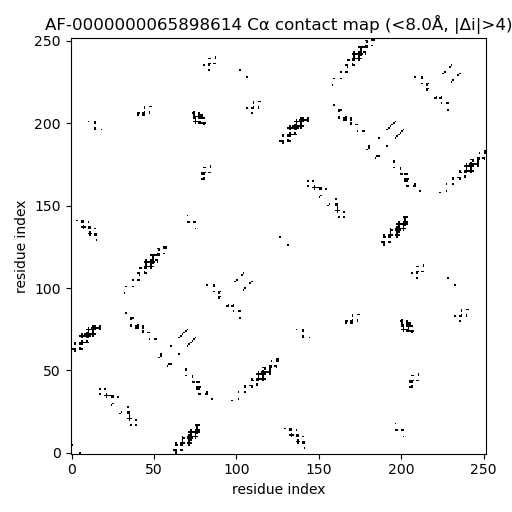 A N 1
ATOM 653 C CA . PHE A 1 88 ? 0.287 15.164 -4.312 1 98.25 88 PHE A CA 1
ATOM 654 C C . PHE A 1 88 ? 0.86 16.328 -3.521 1 98.25 88 PHE A C 1
ATOM 656 O O . PHE A 1 88 ? 0.934 17.453 -4.023 1 98.25 88 PHE A O 1
ATOM 663 N N . SER A 1 89 ? 1.252 16.047 -2.299 1 98 89 SER A N 1
ATOM 664 C CA . SER A 1 89 ? 1.773 17.094 -1.421 1 98 89 SER A CA 1
ATOM 665 C C . SER A 1 89 ? 3.045 17.719 -1.993 1 98 89 SER A C 1
ATOM 667 O O . SER A 1 89 ? 3.221 18.938 -1.951 1 98 89 SER A O 1
ATOM 669 N N . LEU A 1 90 ? 3.967 16.891 -2.492 1 98.06 90 LEU A N 1
ATOM 670 C CA . LEU A 1 90 ? 5.191 17.375 -3.109 1 98.06 90 LEU A CA 1
ATOM 671 C C . LEU A 1 90 ? 4.879 18.234 -4.332 1 98.06 90 LEU A C 1
ATOM 673 O O . LEU A 1 90 ? 5.465 19.297 -4.516 1 98.06 90 LEU A O 1
ATOM 677 N N . LEU A 1 91 ? 3.967 17.812 -5.121 1 97.56 91 LEU A N 1
ATOM 678 C CA . LEU A 1 91 ? 3.592 18.547 -6.32 1 97.56 91 LEU A CA 1
ATOM 679 C C . LEU A 1 91 ? 2.971 19.891 -5.957 1 97.56 91 LEU A C 1
ATOM 681 O O . LEU A 1 91 ? 3.277 20.906 -6.578 1 97.56 91 LEU A O 1
ATOM 685 N N . SER A 1 92 ? 2.125 19.859 -4.969 1 96.31 92 SER A N 1
ATOM 686 C CA . SER A 1 92 ? 1.392 21.047 -4.562 1 96.31 92 SER A CA 1
ATOM 687 C C . SER A 1 92 ? 2.32 22.078 -3.926 1 96.31 92 SER A C 1
ATOM 689 O O . SER A 1 92 ? 2.012 23.281 -3.902 1 96.31 92 SER A O 1
ATOM 691 N N . SER A 1 93 ? 3.408 21.625 -3.393 1 95.62 93 SER A N 1
ATOM 692 C CA . SER A 1 93 ? 4.375 22.531 -2.777 1 95.62 93 SER A CA 1
ATOM 693 C C . SER A 1 93 ? 5.293 23.156 -3.826 1 95.62 93 SER A C 1
ATOM 695 O O . SER A 1 93 ? 6.156 23.969 -3.496 1 95.62 93 SER A O 1
ATOM 697 N N . GLY A 1 94 ? 5.152 22.75 -5.051 1 95 94 GLY A N 1
ATOM 698 C CA . GLY A 1 94 ? 5.953 23.297 -6.125 1 95 94 GLY A CA 1
ATOM 699 C C . GLY A 1 94 ? 7.254 22.547 -6.352 1 95 94 GLY A C 1
ATOM 700 O O . GLY A 1 94 ? 8.07 22.953 -7.191 1 95 94 GLY A O 1
ATOM 701 N N . ASN A 1 95 ? 7.488 21.531 -5.617 1 92.88 95 ASN A N 1
ATOM 702 C CA . ASN A 1 95 ? 8.688 20.719 -5.734 1 92.88 95 ASN A CA 1
ATOM 703 C C . ASN A 1 95 ? 8.516 19.625 -6.793 1 92.88 95 ASN A C 1
ATOM 705 O O . ASN A 1 95 ? 8.539 18.438 -6.473 1 92.88 95 ASN A O 1
ATOM 709 N N . TRP A 1 96 ? 8.617 20 -7.988 1 95.62 96 TRP A N 1
ATOM 710 C CA . TRP A 1 96 ? 8.242 19.094 -9.07 1 95.62 96 TRP A CA 1
ATOM 711 C C . TRP A 1 96 ? 9.312 18.031 -9.273 1 95.62 96 TRP A C 1
ATOM 713 O O . TRP A 1 96 ? 8.984 16.859 -9.508 1 95.62 96 TRP A O 1
ATOM 723 N N . LEU A 1 97 ? 10.555 18.406 -9.258 1 96.31 97 LEU A N 1
ATOM 724 C CA . LEU A 1 97 ? 11.617 17.453 -9.516 1 96.31 97 LEU A CA 1
ATOM 725 C C . LEU A 1 97 ? 11.656 16.375 -8.438 1 96.31 97 LEU A C 1
ATOM 727 O O . LEU A 1 97 ? 11.648 15.18 -8.742 1 96.31 97 LEU A O 1
ATOM 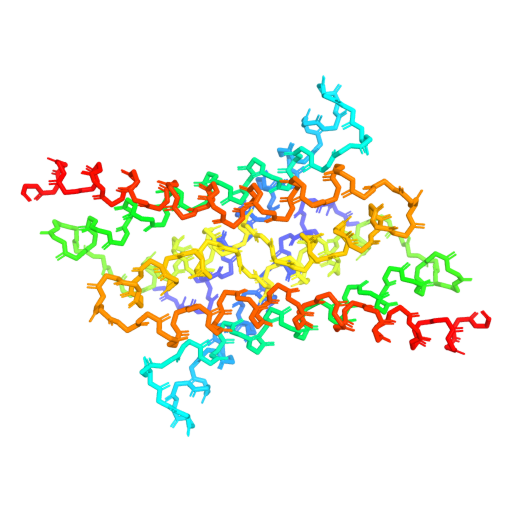731 N N . PRO A 1 98 ? 11.594 16.812 -7.133 1 97.38 98 PRO A N 1
ATOM 732 C CA .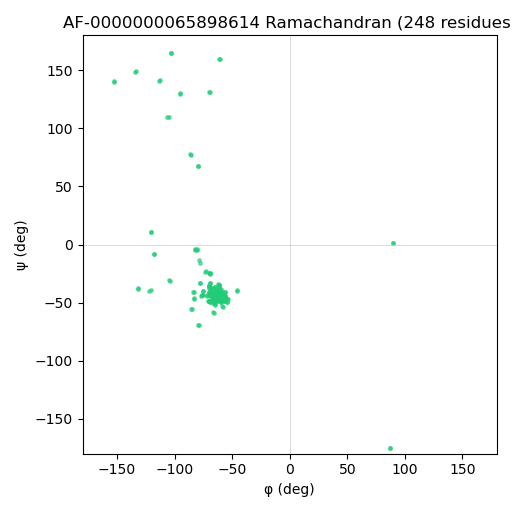 PRO A 1 98 ? 11.508 15.781 -6.094 1 97.38 98 PRO A CA 1
ATOM 733 C C . PRO A 1 98 ? 10.25 14.922 -6.215 1 97.38 98 PRO A C 1
ATOM 735 O O . PRO A 1 98 ? 10.281 13.727 -5.926 1 97.38 98 PRO A O 1
ATOM 738 N N . ALA A 1 99 ? 9.164 15.516 -6.633 1 98.06 99 ALA A N 1
ATOM 739 C CA . ALA A 1 99 ? 7.91 14.781 -6.773 1 98.06 99 ALA A CA 1
ATOM 740 C C . ALA A 1 99 ? 8.016 13.727 -7.867 1 98.06 99 ALA A C 1
ATOM 742 O O . ALA A 1 99 ? 7.625 12.57 -7.664 1 98.06 99 ALA A O 1
ATOM 743 N N . ILE A 1 100 ? 8.508 14.133 -8.984 1 97.62 100 ILE A N 1
ATOM 744 C CA . ILE A 1 100 ? 8.656 13.219 -10.109 1 97.62 100 ILE A CA 1
ATOM 745 C C . ILE A 1 100 ? 9.648 12.117 -9.766 1 97.62 100 ILE A C 1
ATOM 747 O O . ILE A 1 100 ? 9.414 10.945 -10.062 1 97.62 100 ILE A O 1
ATOM 751 N N . GLY A 1 101 ? 10.758 12.477 -9.188 1 98.31 101 GLY A N 1
ATOM 752 C CA . GLY A 1 101 ? 11.719 11.492 -8.727 1 98.31 101 GLY A CA 1
ATOM 753 C C . GLY A 1 101 ? 11.125 10.484 -7.762 1 98.31 101 GLY A C 1
ATOM 754 O O . GLY A 1 101 ? 11.43 9.289 -7.828 1 98.31 101 GLY A O 1
ATOM 755 N N . TYR A 1 102 ? 10.32 11 -6.898 1 98.62 102 TYR A N 1
ATOM 756 C CA . TYR A 1 102 ? 9.672 10.148 -5.906 1 98.62 102 TYR A CA 1
ATOM 757 C C . TYR A 1 102 ? 8.719 9.164 -6.578 1 98.62 102 TYR A C 1
ATOM 759 O O . TYR A 1 102 ? 8.766 7.961 -6.297 1 98.62 102 TYR A O 1
ATOM 767 N N . MET A 1 103 ? 7.867 9.641 -7.5 1 98.69 103 MET A N 1
ATOM 768 C CA . MET A 1 103 ? 6.871 8.797 -8.148 1 98.69 103 MET A CA 1
ATOM 769 C C . MET A 1 103 ? 7.531 7.789 -9.086 1 98.69 103 MET A C 1
ATOM 771 O O . MET A 1 103 ? 7.273 6.59 -8.992 1 98.69 103 MET A O 1
ATOM 775 N N . VAL A 1 104 ? 8.406 8.273 -9.914 1 98.44 104 VAL A N 1
ATOM 776 C CA . VAL A 1 104 ? 9.086 7.41 -10.875 1 98.44 104 VAL A CA 1
ATOM 777 C C . VAL A 1 104 ? 10.047 6.477 -10.141 1 98.44 104 VAL A C 1
ATOM 779 O O . VAL A 1 104 ? 10.117 5.281 -10.453 1 98.44 104 VAL A O 1
ATOM 782 N N . GLY A 1 105 ? 10.766 7.031 -9.203 1 98.75 105 GLY A N 1
ATOM 783 C CA . GLY A 1 105 ? 11.68 6.215 -8.414 1 98.75 105 GLY A CA 1
ATOM 784 C C . GLY A 1 105 ? 10.977 5.105 -7.652 1 98.75 105 GLY A C 1
ATOM 785 O O . GLY A 1 105 ? 11.516 4.008 -7.508 1 98.75 105 GLY A O 1
ATOM 786 N N . SER A 1 106 ? 9.82 5.391 -7.141 1 98.88 106 SER A N 1
ATOM 787 C CA . SER A 1 106 ? 9.062 4.383 -6.406 1 98.88 106 SER A CA 1
ATOM 788 C C . SER A 1 106 ? 8.586 3.27 -7.332 1 98.88 106 SER A C 1
ATOM 790 O O . SER A 1 106 ? 8.703 2.088 -7 1 98.88 106 SER A O 1
ATOM 792 N N . VAL A 1 107 ? 8.023 3.639 -8.539 1 98.81 107 VAL A N 1
ATOM 793 C CA . VAL A 1 107 ? 7.48 2.641 -9.453 1 98.81 107 VAL A CA 1
ATOM 794 C C . VAL A 1 107 ? 8.617 1.825 -10.062 1 98.81 107 VAL A C 1
ATOM 796 O O . VAL A 1 107 ? 8.602 0.593 -10.016 1 98.81 107 VAL A O 1
ATOM 799 N N . VAL A 1 108 ? 9.641 2.467 -10.57 1 98.75 108 VAL A N 1
ATOM 800 C CA . VAL A 1 108 ? 10.766 1.797 -11.219 1 98.75 108 VAL A CA 1
ATOM 801 C C . VAL A 1 108 ? 11.586 1.043 -10.172 1 98.75 108 VAL A C 1
ATOM 803 O O . VAL A 1 108 ? 11.977 -0.106 -10.391 1 98.75 108 VAL A O 1
ATOM 806 N N . GLY A 1 109 ? 11.891 1.735 -9.109 1 98.88 109 GLY A N 1
ATOM 807 C CA . GLY A 1 109 ? 12.594 1.067 -8.031 1 98.88 109 GLY A CA 1
ATOM 808 C C . GLY A 1 109 ? 11.852 -0.138 -7.484 1 98.88 109 GLY A C 1
ATOM 809 O O . GLY A 1 109 ? 12.461 -1.157 -7.156 1 98.88 109 GLY A O 1
ATOM 810 N N . GLY A 1 110 ? 10.5 0.005 -7.309 1 98.88 110 GLY A N 1
ATOM 811 C CA . GLY A 1 110 ? 9.68 -1.123 -6.898 1 98.88 110 GLY A CA 1
ATOM 812 C C . GLY A 1 110 ? 9.758 -2.299 -7.855 1 98.88 110 GLY A C 1
ATOM 813 O O . GLY A 1 110 ? 9.875 -3.447 -7.426 1 98.88 110 GLY A O 1
ATOM 814 N N . LEU A 1 111 ? 9.711 -2.01 -9.156 1 98.81 111 LEU A N 1
ATOM 815 C CA . LEU A 1 111 ? 9.828 -3.059 -10.164 1 98.81 111 LEU A CA 1
ATOM 816 C C . LEU A 1 111 ? 11.188 -3.746 -10.078 1 98.81 111 LEU A C 1
ATOM 818 O O . LEU A 1 111 ? 11.266 -4.973 -10.148 1 98.81 111 LEU A O 1
ATOM 822 N N . ILE A 1 112 ? 12.234 -3 -9.984 1 98.88 112 ILE A N 1
ATOM 823 C CA . ILE A 1 112 ? 13.578 -3.543 -9.859 1 98.88 112 ILE A CA 1
ATOM 824 C C . ILE A 1 112 ? 13.68 -4.402 -8.609 1 98.88 112 ILE A C 1
ATOM 826 O O . ILE A 1 112 ? 14.266 -5.488 -8.633 1 98.88 112 ILE A O 1
ATOM 830 N N . ALA A 1 113 ? 13.125 -3.924 -7.52 1 98.94 113 ALA A N 1
ATOM 831 C CA . ALA A 1 113 ? 13.141 -4.676 -6.266 1 98.94 113 ALA A CA 1
ATOM 832 C C . ALA A 1 113 ? 12.406 -6.008 -6.418 1 98.94 113 ALA A C 1
ATOM 834 O O . ALA A 1 113 ? 12.867 -7.035 -5.918 1 98.94 113 ALA A O 1
ATOM 835 N N . VAL A 1 114 ? 11.242 -5.973 -7.086 1 98.94 114 VAL A N 1
ATOM 836 C CA . VAL A 1 114 ? 10.523 -7.219 -7.352 1 98.94 114 VAL A CA 1
ATOM 837 C C . VAL A 1 114 ? 11.414 -8.164 -8.156 1 98.94 114 VAL A C 1
ATOM 839 O O . VAL A 1 114 ? 11.508 -9.352 -7.836 1 98.94 114 VAL A O 1
ATOM 842 N N . ILE A 1 115 ? 12.07 -7.672 -9.219 1 98.81 115 ILE A N 1
ATOM 843 C CA . ILE A 1 115 ? 12.922 -8.469 -10.086 1 98.81 115 ILE A CA 1
ATOM 844 C C . ILE A 1 115 ? 14.055 -9.094 -9.281 1 98.81 115 ILE A C 1
ATOM 846 O O . ILE A 1 115 ? 14.352 -10.281 -9.43 1 98.81 115 ILE A O 1
ATOM 850 N N . ILE A 1 116 ? 14.633 -8.3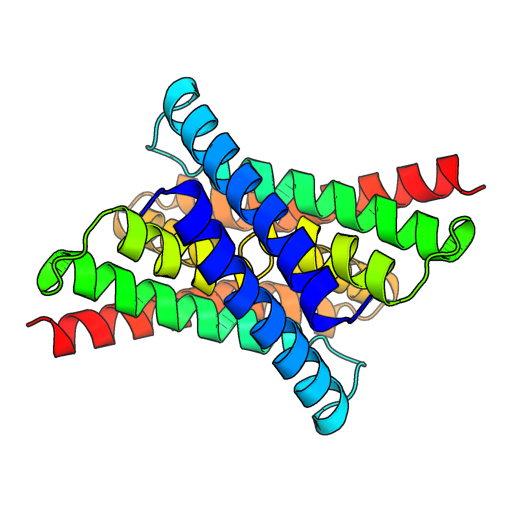12 -8.438 1 98.88 116 ILE A N 1
ATOM 851 C CA . ILE A 1 116 ? 15.703 -8.82 -7.582 1 98.88 116 ILE A CA 1
ATOM 852 C C . ILE A 1 116 ? 15.148 -9.891 -6.652 1 98.88 116 ILE A C 1
ATOM 854 O O . ILE A 1 116 ? 15.773 -10.945 -6.465 1 98.88 116 ILE A O 1
ATOM 858 N N . GLY A 1 117 ? 14.008 -9.625 -5.996 1 98.81 117 GLY A N 1
ATOM 859 C CA . GLY A 1 117 ? 13.375 -10.617 -5.145 1 98.81 117 GLY A CA 1
ATOM 860 C C . GLY A 1 117 ? 13.07 -11.922 -5.859 1 98.81 117 GLY A C 1
ATOM 861 O O . GLY A 1 117 ? 13.312 -13 -5.32 1 98.81 117 GLY A O 1
ATOM 862 N N . VAL A 1 118 ? 12.531 -11.812 -7.059 1 98.38 118 VAL A N 1
ATOM 863 C CA . VAL A 1 118 ? 12.25 -12.984 -7.879 1 98.38 118 VAL A CA 1
ATOM 864 C C . VAL A 1 118 ? 13.539 -13.75 -8.156 1 98.38 118 VAL A C 1
ATOM 866 O O . VAL A 1 118 ? 13.586 -14.977 -8.023 1 98.38 118 VAL A O 1
ATOM 869 N N . GLY A 1 119 ? 14.555 -13.055 -8.594 1 98.06 119 GLY A N 1
ATOM 870 C CA . GLY A 1 119 ? 15.844 -13.68 -8.844 1 98.06 119 GLY A CA 1
ATOM 871 C C . GLY A 1 119 ? 16.406 -14.406 -7.637 1 98.06 119 GLY A C 1
ATOM 872 O O . GLY A 1 119 ? 16.891 -15.539 -7.758 1 98.06 119 GLY A O 1
ATOM 873 N N . LEU A 1 120 ? 16.391 -13.812 -6.484 1 98.12 120 LEU A N 1
ATOM 874 C CA . LEU A 1 120 ? 16.844 -14.438 -5.246 1 98.12 120 LEU A CA 1
ATOM 875 C C . LEU A 1 120 ? 16 -15.672 -4.926 1 98.12 120 LEU A C 1
ATOM 877 O O . LEU A 1 120 ? 16.531 -16.688 -4.473 1 98.12 120 LEU A O 1
ATOM 881 N N . GLY A 1 121 ? 14.695 -15.516 -5.094 1 97.38 121 GLY A N 1
ATOM 882 C CA . GLY A 1 121 ? 13.812 -16.656 -4.879 1 97.38 121 GLY A CA 1
ATOM 883 C C . GLY A 1 121 ? 14.141 -17.828 -5.77 1 97.38 121 GLY A C 1
ATOM 884 O O . GLY A 1 121 ? 14.102 -18.984 -5.32 1 97.38 121 GLY A O 1
ATOM 885 N N . ARG A 1 122 ? 14.461 -17.562 -7.047 1 96.38 122 ARG A N 1
ATOM 886 C CA . ARG A 1 122 ? 14.852 -18.609 -7.98 1 96.38 122 ARG A CA 1
ATOM 887 C C . ARG A 1 122 ? 16.188 -19.234 -7.582 1 96.38 122 ARG A C 1
ATOM 889 O O . ARG A 1 122 ? 16.359 -20.453 -7.711 1 96.38 122 ARG A O 1
ATOM 896 N N . TRP A 1 123 ? 17.016 -18.422 -7.152 1 94.94 123 TRP A N 1
ATOM 897 C CA . TRP A 1 123 ? 18.328 -18.922 -6.738 1 94.94 123 TRP A CA 1
ATOM 898 C C . TRP A 1 123 ? 18.203 -19.828 -5.523 1 94.94 123 TRP A C 1
ATOM 900 O O . TRP A 1 123 ? 18.844 -20.891 -5.477 1 94.94 123 TRP A O 1
ATOM 910 N N . PHE A 1 124 ? 17.391 -19.469 -4.566 1 90.94 124 PHE A N 1
ATOM 911 C CA . PHE A 1 124 ? 17.188 -20.266 -3.367 1 90.94 124 PHE A CA 1
ATOM 912 C C . PHE A 1 124 ? 16.312 -21.484 -3.664 1 90.94 124 PHE A C 1
ATOM 914 O O . PHE A 1 124 ? 16.422 -22.516 -3.002 1 90.94 124 PHE A O 1
ATOM 921 N N . GLY A 1 125 ? 15.273 -21.219 -4.504 1 85.06 125 GLY A N 1
ATOM 922 C CA . GLY A 1 125 ? 14.289 -22.25 -4.766 1 85.06 125 GLY A CA 1
ATOM 923 C C . GLY A 1 125 ? 14.742 -23.266 -5.801 1 85.06 125 GLY A C 1
ATOM 924 O O . GLY A 1 125 ? 14.148 -24.328 -5.938 1 85.06 125 GLY A O 1
ATOM 925 N N . GLY A 1 126 ? 15.922 -23.188 -6.508 1 72.69 126 GLY A N 1
ATOM 926 C CA . GLY A 1 126 ? 16.469 -24.109 -7.5 1 72.69 126 GLY A CA 1
ATOM 927 C C . GLY A 1 126 ? 16.016 -23.797 -8.914 1 72.69 126 GLY A C 1
ATOM 928 O O . GLY A 1 126 ? 14.992 -23.125 -9.109 1 72.69 126 GLY A O 1
ATOM 929 N N . MET B 1 1 ? -5.832 4.578 24.109 1 76.31 1 MET B N 1
ATOM 930 C CA . MET B 1 1 ? -5.457 3.48 23.219 1 76.31 1 MET B CA 1
ATOM 931 C C . MET B 1 1 ? -4.023 3.643 22.734 1 76.31 1 MET B C 1
ATOM 933 O O . MET B 1 1 ? -3.584 4.754 22.422 1 76.31 1 MET B O 1
ATOM 937 N N . ASN B 1 2 ? -3.256 2.549 22.828 1 93.31 2 ASN B N 1
ATOM 938 C CA . ASN B 1 2 ? -1.862 2.514 22.406 1 93.31 2 ASN B CA 1
ATOM 939 C C . ASN B 1 2 ? -1.745 2.602 20.875 1 93.31 2 ASN B C 1
ATOM 941 O O . ASN B 1 2 ? -2.607 2.1 20.156 1 93.31 2 ASN B O 1
ATOM 945 N N . ASN B 1 3 ? -0.887 3.496 20.422 1 97.88 3 ASN B N 1
ATOM 946 C CA . ASN B 1 3 ? -0.659 3.713 19 1 97.88 3 ASN B CA 1
ATOM 947 C C . ASN B 1 3 ? -0.5 2.393 18.25 1 97.88 3 ASN B C 1
ATOM 949 O O . ASN B 1 3 ? -1.062 2.217 17.156 1 97.88 3 ASN B O 1
ATOM 953 N N . ILE B 1 4 ? 0.177 1.481 18.844 1 98.38 4 ILE B N 1
ATOM 954 C CA . ILE B 1 4 ? 0.461 0.189 18.234 1 98.38 4 ILE B CA 1
ATOM 955 C C . ILE B 1 4 ? -0.837 -0.594 18.047 1 98.38 4 ILE B C 1
ATOM 957 O O . ILE B 1 4 ? -1.077 -1.179 16.984 1 98.38 4 ILE B O 1
ATOM 961 N N . LEU B 1 5 ? -1.655 -0.608 19.047 1 98.56 5 LEU B N 1
ATOM 962 C CA . LEU B 1 5 ? -2.92 -1.332 18.984 1 98.56 5 LEU B CA 1
ATOM 963 C C . LEU B 1 5 ? -3.891 -0.664 18.016 1 98.56 5 LEU B C 1
ATOM 965 O O . LEU B 1 5 ? -4.652 -1.344 17.328 1 98.56 5 LEU B O 1
ATOM 969 N N . ALA B 1 6 ? -3.934 0.635 18.031 1 98.81 6 ALA B N 1
ATOM 970 C CA . ALA B 1 6 ? -4.789 1.381 17.125 1 98.81 6 ALA B CA 1
ATOM 971 C C . ALA B 1 6 ? -4.426 1.078 15.664 1 98.81 6 ALA B C 1
ATOM 973 O O . ALA B 1 6 ? -5.305 0.788 14.852 1 98.81 6 ALA B O 1
ATOM 974 N N . ILE B 1 7 ? -3.141 1.087 15.352 1 98.88 7 ILE B N 1
ATOM 975 C CA . ILE B 1 7 ? -2.648 0.786 14.016 1 98.88 7 ILE B CA 1
ATOM 976 C C . ILE B 1 7 ? -3.01 -0.65 13.641 1 98.88 7 ILE B C 1
ATOM 978 O O . ILE B 1 7 ? -3.484 -0.911 12.531 1 98.88 7 ILE B O 1
ATOM 982 N N . ALA B 1 8 ? -2.811 -1.512 14.641 1 98.88 8 ALA B N 1
ATOM 983 C CA . ALA B 1 8 ? -3.098 -2.926 14.406 1 98.88 8 ALA B CA 1
ATOM 984 C C . ALA B 1 8 ? -4.57 -3.139 14.062 1 98.88 8 ALA B C 1
ATOM 986 O O . ALA B 1 8 ? -4.898 -3.879 13.133 1 98.88 8 ALA B O 1
ATOM 987 N N . LEU B 1 9 ? -5.406 -2.555 14.797 1 98.75 9 LEU B N 1
ATOM 988 C CA . LEU B 1 9 ? -6.84 -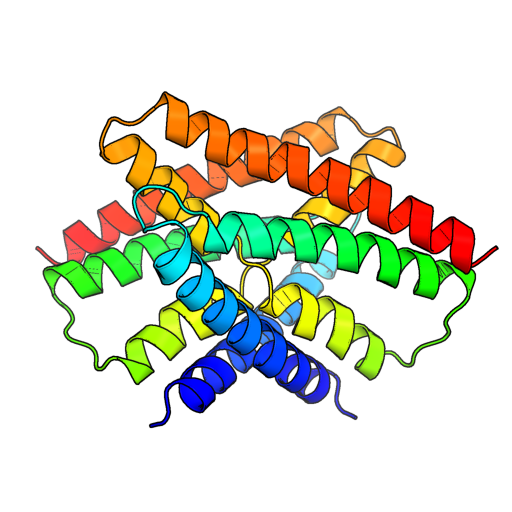2.697 14.578 1 98.75 9 LEU B CA 1
ATOM 989 C C . LEU B 1 9 ? -7.238 -2.148 13.211 1 98.75 9 LEU B C 1
ATOM 991 O O . LEU B 1 9 ? -7.977 -2.799 12.469 1 98.75 9 LEU B O 1
ATOM 995 N N . GLY B 1 10 ? -6.801 -0.969 12.891 1 98.94 10 GLY B N 1
ATOM 996 C CA . GLY B 1 10 ? -7.066 -0.401 11.578 1 98.94 10 GLY B CA 1
ATOM 997 C C . GLY B 1 10 ? -6.539 -1.252 10.445 1 98.94 10 GLY B C 1
ATOM 998 O O . GLY B 1 10 ? -7.238 -1.486 9.461 1 98.94 10 GLY B O 1
ATOM 999 N N . ALA B 1 11 ? -5.355 -1.694 10.633 1 98.94 11 ALA B N 1
ATOM 1000 C CA . ALA B 1 11 ? -4.707 -2.486 9.594 1 98.94 11 ALA B CA 1
ATOM 1001 C C . ALA B 1 11 ? -5.445 -3.803 9.367 1 98.94 11 ALA B C 1
ATOM 1003 O O . ALA B 1 11 ? -5.555 -4.273 8.227 1 98.94 11 ALA B O 1
ATOM 1004 N N . ALA B 1 12 ? -5.852 -4.383 10.445 1 98.88 12 ALA B N 1
ATOM 1005 C CA . ALA B 1 12 ? -6.617 -5.621 10.344 1 98.88 12 ALA B CA 1
ATOM 1006 C C . ALA B 1 12 ? -7.883 -5.418 9.516 1 98.88 12 ALA B C 1
ATOM 1008 O O . ALA B 1 12 ? -8.195 -6.227 8.633 1 98.88 12 ALA B O 1
ATOM 1009 N N . ILE B 1 13 ? -8.555 -4.414 9.758 1 98.94 13 ILE B N 1
ATOM 1010 C CA . ILE B 1 13 ? -9.781 -4.109 9.031 1 98.94 13 ILE B CA 1
ATOM 1011 C C . ILE B 1 13 ? -9.445 -3.785 7.574 1 98.94 13 ILE B C 1
ATOM 1013 O O . ILE B 1 13 ? -10.047 -4.344 6.652 1 98.94 13 ILE B O 1
ATOM 1017 N N . GLY B 1 14 ? -8.508 -2.908 7.355 1 98.94 14 GLY B N 1
ATOM 1018 C CA . GLY B 1 14 ? -8.117 -2.508 6.016 1 98.94 14 GLY B CA 1
ATOM 1019 C C . GLY B 1 14 ? -7.68 -3.676 5.148 1 98.94 14 GLY B C 1
ATOM 1020 O O . GLY B 1 14 ? -8.109 -3.799 4 1 98.94 14 GLY B O 1
ATOM 1021 N N . ALA B 1 15 ? -6.871 -4.512 5.691 1 98.94 15 ALA B N 1
ATOM 1022 C CA . ALA B 1 15 ? -6.328 -5.641 4.941 1 98.94 15 ALA B CA 1
ATOM 1023 C C . ALA B 1 15 ? -7.43 -6.637 4.582 1 98.94 15 ALA B C 1
ATOM 1025 O O . ALA B 1 15 ? -7.406 -7.23 3.5 1 98.94 15 ALA B O 1
ATOM 1026 N N . ASN B 1 16 ? -8.328 -6.859 5.523 1 98.94 16 ASN B N 1
ATOM 1027 C CA . ASN B 1 16 ? -9.414 -7.789 5.227 1 98.94 16 ASN B CA 1
ATOM 1028 C C . ASN B 1 16 ? -10.383 -7.207 4.203 1 98.94 16 ASN B C 1
ATOM 1030 O O . ASN B 1 16 ? -10.945 -7.941 3.387 1 98.94 16 ASN B O 1
ATOM 1034 N N . LEU B 1 17 ? -10.633 -5.922 4.219 1 98.94 17 LEU B N 1
ATOM 1035 C CA . LEU B 1 17 ? -11.422 -5.281 3.172 1 98.94 17 LEU B CA 1
ATOM 1036 C C . LEU B 1 17 ? -10.727 -5.398 1.819 1 98.94 17 LEU B C 1
ATOM 1038 O O . LEU B 1 17 ? -11.367 -5.691 0.809 1 98.94 17 LEU B O 1
ATOM 1042 N N . ARG B 1 18 ? -9.422 -5.152 1.812 1 98.94 18 ARG B N 1
ATOM 1043 C CA . ARG B 1 18 ? -8.633 -5.34 0.6 1 98.94 18 ARG B CA 1
ATOM 1044 C C . ARG B 1 18 ? -8.812 -6.75 0.043 1 98.94 18 ARG B C 1
ATOM 1046 O O . ARG B 1 18 ? -9.031 -6.922 -1.157 1 98.94 18 ARG B O 1
ATOM 1053 N N . TYR B 1 19 ? -8.672 -7.691 0.904 1 98.81 19 TYR B N 1
ATOM 1054 C CA . TYR B 1 19 ? -8.828 -9.086 0.504 1 98.81 19 TYR B CA 1
ATOM 1055 C C . TYR B 1 19 ? -10.211 -9.344 -0.077 1 98.81 19 TYR B C 1
ATOM 1057 O O . TYR B 1 19 ? -10.344 -9.969 -1.132 1 98.81 19 TYR B O 1
ATOM 1065 N N . GLY B 1 20 ? -11.219 -8.875 0.626 1 98.81 20 GLY B N 1
ATOM 1066 C CA . GLY B 1 20 ? -12.586 -9.039 0.152 1 98.81 20 GLY B CA 1
ATOM 1067 C C . GLY B 1 20 ? -12.836 -8.398 -1.2 1 98.81 20 GLY B C 1
ATOM 1068 O O . GLY B 1 20 ? -13.453 -9.008 -2.078 1 98.81 20 GLY B O 1
ATOM 1069 N N . ILE B 1 21 ? -12.422 -7.211 -1.447 1 98.81 21 ILE B N 1
ATOM 1070 C CA . ILE B 1 21 ? -12.594 -6.512 -2.715 1 98.81 21 ILE B CA 1
ATOM 1071 C C . ILE B 1 21 ? -11.789 -7.215 -3.805 1 98.81 21 ILE B C 1
ATOM 1073 O O . ILE B 1 21 ? -12.227 -7.297 -4.957 1 98.81 21 ILE B O 1
ATOM 1077 N N . GLY B 1 22 ? -10.578 -7.699 -3.41 1 98.5 22 GLY B N 1
ATOM 1078 C CA . GLY B 1 22 ? -9.805 -8.492 -4.352 1 98.5 22 GLY B CA 1
ATOM 1079 C C . GLY B 1 22 ? -10.555 -9.703 -4.867 1 98.5 22 GLY B C 1
ATOM 1080 O O . GLY B 1 22 ? -10.57 -9.961 -6.074 1 98.5 22 GLY B O 1
ATOM 1081 N N . LEU B 1 23 ? -11.172 -10.422 -3.941 1 98.25 23 LEU B N 1
ATOM 1082 C CA . LEU B 1 23 ? -11.961 -11.594 -4.32 1 98.25 23 LEU B CA 1
ATOM 1083 C C . LEU B 1 23 ? -13.164 -11.195 -5.164 1 98.25 23 LEU B C 1
ATOM 1085 O O . LEU B 1 23 ? -13.469 -11.844 -6.164 1 98.25 23 LEU B O 1
ATOM 1089 N N . TRP B 1 24 ? -13.852 -10.188 -4.727 1 98.69 24 TRP B N 1
ATOM 1090 C CA . TRP B 1 24 ? -15.016 -9.688 -5.453 1 98.69 24 TRP B CA 1
ATOM 1091 C C . TRP B 1 24 ? -14.641 -9.297 -6.879 1 98.69 24 TRP B C 1
ATOM 1093 O O . TRP B 1 24 ? -15.328 -9.656 -7.832 1 98.69 24 TRP B O 1
ATOM 1103 N N . ALA B 1 25 ? -13.625 -8.57 -7.098 1 98.75 25 ALA B N 1
ATOM 1104 C CA . ALA B 1 25 ? -13.18 -8.102 -8.414 1 98.75 25 ALA B CA 1
ATOM 1105 C C . ALA B 1 25 ? -12.781 -9.273 -9.305 1 98.75 25 ALA B C 1
ATOM 1107 O O . ALA B 1 25 ? -13.055 -9.273 -10.508 1 98.75 25 ALA B O 1
ATOM 1108 N N . ALA B 1 26 ? -12.062 -10.234 -8.664 1 98.25 26 ALA B N 1
ATOM 1109 C CA . ALA B 1 26 ? -11.68 -11.414 -9.422 1 98.25 26 ALA B CA 1
ATOM 1110 C C . ALA B 1 26 ? -12.906 -12.148 -9.961 1 98.25 26 ALA B C 1
ATOM 1112 O O . ALA B 1 26 ? -12.898 -12.633 -11.102 1 98.25 26 ALA B O 1
ATOM 1113 N N . GLN B 1 27 ? -13.883 -12.273 -9.164 1 98.44 27 GLN B N 1
ATOM 1114 C CA . GLN B 1 27 ? -15.117 -12.953 -9.555 1 98.44 27 GLN B CA 1
ATOM 1115 C C . GLN B 1 27 ? -15.867 -12.156 -10.617 1 98.44 27 GLN B C 1
ATOM 1117 O O . GLN B 1 27 ? -16.438 -12.727 -11.547 1 98.44 27 GLN B O 1
ATOM 1122 N N . ARG B 1 28 ? -15.898 -10.859 -10.508 1 98.38 28 ARG B N 1
ATOM 1123 C CA . ARG B 1 28 ? -16.734 -10 -11.344 1 98.38 28 ARG B CA 1
ATOM 1124 C C . ARG B 1 28 ? -16.031 -9.711 -12.672 1 98.38 28 ARG B C 1
ATOM 1126 O O . ARG B 1 28 ? -16.688 -9.641 -13.719 1 98.38 28 ARG B O 1
ATOM 1133 N N . PHE B 1 29 ? -14.688 -9.453 -12.672 1 98.25 29 PHE B N 1
ATOM 1134 C CA . PHE B 1 29 ? -14.016 -8.922 -13.844 1 98.25 29 PHE B CA 1
ATOM 1135 C C . PHE B 1 29 ? -12.953 -9.898 -14.352 1 98.25 29 PHE B C 1
ATOM 1137 O O . PHE B 1 29 ? -12.359 -9.688 -15.406 1 98.25 29 PHE B O 1
ATOM 1144 N N . GLY B 1 30 ? -12.672 -10.992 -13.578 1 97.44 30 GLY B N 1
ATOM 1145 C CA . GLY B 1 30 ? -11.625 -11.945 -13.93 1 97.44 30 GLY B CA 1
ATOM 1146 C C . GLY B 1 30 ? -10.258 -11.555 -13.406 1 97.44 30 GLY B C 1
ATOM 1147 O O . GLY B 1 30 ? -10.133 -10.586 -12.656 1 97.44 30 GLY B O 1
ATOM 1148 N N . THR B 1 31 ? -9.188 -12.359 -13.797 1 96.12 31 THR B N 1
ATOM 1149 C CA . THR B 1 31 ? -7.863 -12.188 -13.203 1 96.12 31 THR B CA 1
ATOM 1150 C C . THR B 1 31 ? -6.832 -11.852 -14.281 1 96.12 31 THR B C 1
ATOM 1152 O O . THR B 1 31 ? -5.629 -11.852 -14.016 1 96.12 31 THR B O 1
ATOM 1155 N N . ALA B 1 32 ? -7.277 -11.555 -15.492 1 95.88 32 ALA B N 1
ATOM 1156 C CA . ALA B 1 32 ? -6.367 -11.242 -16.594 1 95.88 32 ALA B CA 1
ATOM 1157 C C . ALA B 1 32 ? -5.691 -9.891 -16.375 1 95.88 32 ALA B C 1
ATOM 1159 O O . ALA B 1 32 ? -4.629 -9.617 -16.938 1 95.88 32 ALA B O 1
ATOM 1160 N N . TRP B 1 33 ? -6.32 -8.984 -15.594 1 97.5 33 TRP B N 1
ATOM 1161 C CA . TRP B 1 33 ? -5.832 -7.672 -15.195 1 97.5 33 TRP B CA 1
ATOM 1162 C C . TRP B 1 33 ? -6.051 -7.441 -13.703 1 97.5 33 TRP B C 1
ATOM 1164 O O . TRP B 1 33 ? -6.949 -8.039 -13.102 1 97.5 33 TRP B O 1
ATOM 1174 N N . PRO B 1 34 ? -5.18 -6.691 -13.117 1 98.38 34 PRO B N 1
ATOM 1175 C CA . PRO B 1 34 ? -5.27 -6.559 -11.664 1 98.38 34 PRO B CA 1
ATOM 1176 C C . PRO B 1 34 ? -6.352 -5.57 -11.227 1 98.38 34 PRO B C 1
ATOM 1178 O O . PRO B 1 34 ? -6.055 -4.57 -10.57 1 98.38 34 PRO B O 1
ATOM 1181 N N . TYR B 1 35 ? -7.574 -5.887 -11.438 1 98.69 35 TYR B N 1
ATOM 1182 C CA . TYR B 1 35 ? -8.688 -4.992 -11.156 1 98.69 35 TYR B CA 1
ATOM 1183 C C . TYR B 1 35 ? -8.812 -4.723 -9.664 1 98.69 35 TYR B C 1
ATOM 1185 O O . TYR B 1 35 ? -9.109 -3.596 -9.25 1 98.69 35 TYR B O 1
ATOM 1193 N N . GLY B 1 36 ? -8.68 -5.773 -8.852 1 98.81 36 GLY B N 1
ATOM 1194 C CA . GLY B 1 36 ? -8.828 -5.629 -7.41 1 98.81 36 GLY B CA 1
ATOM 1195 C C . GLY B 1 36 ? -7.863 -4.621 -6.812 1 98.81 36 GLY B C 1
ATOM 1196 O O . GLY B 1 36 ? -8.289 -3.666 -6.152 1 98.81 36 GLY B O 1
ATOM 1197 N N . THR B 1 37 ? -6.605 -4.824 -7.094 1 98.88 37 THR B N 1
ATOM 1198 C CA . THR B 1 37 ? -5.574 -3.941 -6.562 1 98.88 37 THR B CA 1
ATOM 1199 C C . THR B 1 37 ? -5.758 -2.52 -7.086 1 98.88 37 THR B C 1
ATOM 1201 O O . THR B 1 37 ? -5.559 -1.55 -6.352 1 98.88 37 THR B O 1
ATOM 1204 N N . PHE B 1 38 ? -6.117 -2.43 -8.297 1 98.94 38 PHE B N 1
ATOM 1205 C CA . PHE B 1 38 ? -6.375 -1.135 -8.914 1 98.94 38 PHE B CA 1
ATOM 1206 C C . PHE B 1 38 ? -7.48 -0.392 -8.172 1 98.94 38 PHE B C 1
ATOM 1208 O O . PHE B 1 38 ? -7.32 0.78 -7.828 1 98.94 38 PHE B O 1
ATOM 1215 N N . ILE B 1 39 ? -8.531 -1.006 -7.887 1 98.94 39 ILE B N 1
ATOM 1216 C CA . ILE B 1 39 ? -9.703 -0.422 -7.234 1 98.94 39 ILE B CA 1
ATOM 1217 C C . ILE B 1 39 ? -9.344 -0.006 -5.812 1 98.94 39 ILE B C 1
ATOM 1219 O O . ILE B 1 39 ? -9.617 1.125 -5.402 1 98.94 39 ILE B O 1
ATOM 1223 N N . ILE B 1 40 ? -8.711 -0.847 -5.035 1 98.88 40 ILE B N 1
ATOM 1224 C CA . ILE B 1 40 ? -8.461 -0.548 -3.631 1 98.88 40 ILE B CA 1
ATOM 1225 C C . ILE B 1 40 ? -7.449 0.592 -3.518 1 98.88 40 ILE B C 1
ATOM 1227 O O . ILE B 1 40 ? -7.555 1.437 -2.625 1 98.88 40 ILE B O 1
ATOM 1231 N N . ASN B 1 41 ? -6.48 0.611 -4.395 1 98.94 41 ASN B N 1
ATOM 1232 C CA . ASN B 1 41 ? -5.488 1.681 -4.344 1 98.94 41 ASN B CA 1
ATOM 1233 C C . ASN B 1 41 ? -6.102 3.031 -4.703 1 98.94 41 ASN B C 1
ATOM 1235 O O . ASN B 1 41 ? -5.809 4.043 -4.062 1 98.94 41 ASN B O 1
ATOM 1239 N N . LEU B 1 42 ? -7 3.051 -5.676 1 98.94 42 LEU B N 1
ATOM 1240 C CA . LEU B 1 42 ? -7.656 4.305 -6.035 1 98.94 42 LEU B CA 1
ATOM 1241 C C . LEU B 1 42 ? -8.602 4.758 -4.93 1 98.94 42 LEU B C 1
ATOM 1243 O O . LEU B 1 42 ? -8.625 5.938 -4.566 1 98.94 42 LEU B O 1
ATOM 1247 N N . LEU B 1 43 ? -9.352 3.867 -4.395 1 98.94 43 LEU B N 1
ATOM 1248 C CA . LEU B 1 43 ? -10.266 4.203 -3.311 1 98.94 43 LEU B CA 1
ATOM 1249 C C . LEU B 1 43 ? -9.508 4.676 -2.078 1 98.94 43 LEU B C 1
ATOM 1251 O O . LEU B 1 43 ? -9.953 5.594 -1.382 1 98.94 43 LEU B O 1
ATOM 1255 N N . GLY B 1 44 ? -8.398 3.984 -1.803 1 98.94 44 GLY B N 1
ATOM 1256 C CA . GLY B 1 44 ? -7.555 4.414 -0.698 1 98.94 44 GLY B CA 1
ATOM 1257 C C . GLY B 1 44 ? -7.004 5.816 -0.877 1 98.94 44 GLY B C 1
ATOM 1258 O O . GLY B 1 44 ? -6.941 6.59 0.079 1 98.94 44 GLY B O 1
ATOM 1259 N N . CYS B 1 45 ? -6.59 6.133 -2.059 1 98.94 45 CYS B N 1
ATOM 1260 C CA . CYS B 1 45 ? -6.102 7.469 -2.377 1 98.94 45 CYS B CA 1
ATOM 1261 C C . CYS B 1 45 ? -7.195 8.516 -2.186 1 98.94 45 CYS B C 1
ATOM 1263 O O . CYS B 1 45 ? -6.945 9.586 -1.632 1 98.94 45 CYS B O 1
ATOM 1265 N N . LEU B 1 46 ? -8.406 8.211 -2.67 1 98.94 46 LEU B N 1
ATOM 1266 C CA . LEU B 1 46 ? -9.547 9.086 -2.426 1 98.94 46 LEU B CA 1
ATOM 1267 C C . LEU B 1 46 ? -9.766 9.289 -0.93 1 98.94 46 LEU B C 1
ATOM 1269 O O . LEU B 1 46 ? -9.938 10.422 -0.47 1 98.94 46 LEU B O 1
ATOM 1273 N N . GLY B 1 47 ? -9.773 8.25 -0.197 1 98.88 47 GLY B N 1
ATOM 1274 C CA . GLY B 1 47 ? -10.008 8.281 1.238 1 98.88 47 GLY B CA 1
ATOM 1275 C C . GLY B 1 47 ? -8.984 9.102 1.995 1 98.88 47 GLY B C 1
ATOM 1276 O O . GLY B 1 47 ? -9.336 9.883 2.887 1 98.88 47 GLY B O 1
ATOM 1277 N N . ILE B 1 48 ? -7.699 8.914 1.659 1 98.88 48 ILE B N 1
ATOM 1278 C CA . ILE B 1 48 ? -6.656 9.586 2.424 1 98.88 48 ILE B CA 1
ATOM 1279 C C . ILE B 1 48 ? -6.688 11.086 2.135 1 98.88 48 ILE B C 1
ATOM 1281 O O . ILE B 1 48 ? -6.449 11.906 3.027 1 98.88 48 ILE B O 1
ATOM 1285 N N . GLY B 1 49 ? -6.906 11.469 0.833 1 98.75 49 GLY B N 1
ATOM 1286 C CA . GLY B 1 49 ? -7.078 12.883 0.532 1 98.75 49 GLY B CA 1
ATOM 1287 C C . GLY B 1 49 ? -8.203 13.523 1.32 1 98.75 49 GLY B C 1
ATOM 1288 O O . GLY B 1 49 ? -8.031 14.609 1.879 1 98.75 49 GLY B O 1
ATOM 1289 N N . LEU B 1 50 ? -9.328 12.859 1.413 1 98.69 50 LEU B N 1
ATOM 1290 C CA . LEU B 1 50 ? -10.492 13.352 2.146 1 98.69 50 LEU B CA 1
ATOM 1291 C C . LEU B 1 50 ? -10.188 13.445 3.639 1 98.69 50 LEU B C 1
ATOM 1293 O O . LEU B 1 50 ? -10.398 14.492 4.254 1 98.69 50 LEU B O 1
ATOM 1297 N N . LEU B 1 51 ? -9.695 12.391 4.207 1 98.5 51 LEU B N 1
ATOM 1298 C CA . LEU B 1 51 ? -9.523 12.289 5.652 1 98.5 51 LEU B CA 1
ATOM 1299 C C . LEU B 1 51 ? -8.469 13.273 6.148 1 98.5 51 LEU B C 1
ATOM 1301 O O . LEU B 1 51 ? -8.672 13.945 7.16 1 98.5 51 LEU B O 1
ATOM 1305 N N . LEU B 1 52 ? -7.34 13.328 5.469 1 97.88 52 LEU B N 1
ATOM 1306 C CA . LEU B 1 52 ? -6.27 14.203 5.938 1 97.88 52 LEU B CA 1
ATOM 1307 C C . LEU B 1 52 ? -6.652 15.672 5.77 1 97.88 52 LEU B C 1
ATOM 1309 O O . LEU B 1 52 ? -6.262 16.516 6.578 1 97.88 52 LEU B O 1
ATOM 1313 N N . THR B 1 53 ? -7.422 15.922 4.691 1 97.88 53 THR B N 1
ATOM 1314 C CA . THR B 1 53 ? -7.922 17.281 4.543 1 97.88 53 THR B CA 1
ATOM 1315 C C . THR B 1 53 ? -8.898 17.625 5.664 1 97.88 53 THR B C 1
ATOM 1317 O O . THR B 1 53 ? -8.805 18.688 6.27 1 97.88 53 THR B O 1
ATOM 1320 N N . LEU B 1 54 ? -9.797 16.766 6.023 1 97.44 54 LEU B N 1
ATOM 1321 C CA . LEU B 1 54 ? -10.75 17 7.102 1 97.44 54 LEU B CA 1
ATOM 1322 C C . LEU B 1 54 ? -10.031 17.156 8.438 1 97.44 54 LEU B C 1
ATOM 1324 O O . LEU B 1 54 ? -10.43 17.969 9.273 1 97.44 54 LEU B O 1
ATOM 1328 N N . ILE B 1 55 ? -9.055 16.297 8.68 1 96.06 55 ILE B N 1
ATOM 1329 C CA . ILE B 1 55 ? -8.289 16.359 9.922 1 96.06 55 ILE B CA 1
ATOM 1330 C C . ILE B 1 55 ? -7.57 17.703 10.023 1 96.06 55 ILE B C 1
ATOM 1332 O O . ILE B 1 55 ? -7.441 18.266 11.117 1 96.06 55 ILE B O 1
ATOM 1336 N N . SER B 1 56 ? -7.07 18.234 8.938 1 93.88 56 SER B N 1
ATOM 1337 C CA . SER B 1 56 ? -6.32 19.484 8.938 1 93.88 56 SER B CA 1
ATOM 1338 C C . SER B 1 56 ? -7.254 20.688 9.008 1 93.88 56 SER B C 1
ATOM 1340 O O . SER B 1 56 ? -6.816 21.797 9.32 1 93.88 56 SER B O 1
ATOM 1342 N N . THR B 1 57 ? -8.586 20.547 8.789 1 91.69 57 THR B N 1
ATOM 1343 C CA . THR B 1 57 ? -9.453 21.719 8.68 1 91.69 57 THR B CA 1
ATOM 1344 C C . THR B 1 57 ? -10.562 21.672 9.727 1 91.69 57 THR B C 1
ATOM 1346 O O . THR B 1 57 ? -10.953 22.703 10.273 1 91.69 57 THR B O 1
ATOM 1349 N N . ARG B 1 58 ? -11.125 20.5 9.977 1 90.75 58 ARG B N 1
ATOM 1350 C CA . ARG B 1 58 ? -12.383 20.469 10.711 1 90.75 58 ARG B CA 1
ATOM 1351 C C . ARG B 1 58 ? -12.328 19.453 11.852 1 90.75 58 ARG B C 1
ATOM 1353 O O . ARG B 1 58 ? -12.883 19.688 12.922 1 90.75 58 ARG B O 1
ATOM 1360 N N . LEU B 1 59 ? -11.68 18.359 11.586 1 92.5 59 LEU B N 1
ATOM 1361 C CA . LEU B 1 59 ? -11.75 17.25 12.523 1 92.5 59 LEU B CA 1
ATOM 1362 C C . LEU B 1 59 ? -10.562 17.281 13.484 1 92.5 59 LEU B C 1
ATOM 1364 O O . LEU B 1 59 ? -9.422 17.453 13.062 1 92.5 59 LEU B O 1
ATOM 1368 N N . THR B 1 60 ? -10.906 17.172 14.773 1 93.12 60 THR B N 1
ATOM 1369 C CA . THR B 1 60 ? -9.859 16.969 15.766 1 93.12 60 THR B CA 1
ATOM 1370 C C . THR B 1 60 ? -9.875 15.531 16.281 1 93.12 60 THR B C 1
ATOM 1372 O O . THR B 1 60 ? -10.836 15.102 16.922 1 93.12 60 THR B O 1
ATOM 1375 N N . LEU B 1 61 ? -8.859 14.805 15.883 1 95.44 61 LEU B N 1
ATOM 1376 C CA . LEU B 1 61 ? -8.75 13.414 16.297 1 95.44 61 LEU B CA 1
ATOM 1377 C C . LEU B 1 61 ? -7.562 13.219 17.234 1 95.44 61 LEU B C 1
ATOM 1379 O O . LEU B 1 61 ? -6.52 13.852 17.062 1 95.44 61 LEU B O 1
ATOM 1383 N N . SER B 1 62 ? -7.824 12.367 18.203 1 96.62 62 SER B N 1
ATOM 1384 C CA . SER B 1 62 ? -6.668 11.961 18.984 1 96.62 62 SER B CA 1
ATOM 1385 C C . SER B 1 62 ? -5.633 11.25 18.125 1 96.62 62 SER B C 1
ATOM 1387 O O . SER B 1 62 ? -5.953 10.75 17.047 1 96.62 62 SER B O 1
ATOM 1389 N N . GLU B 1 63 ? -4.398 11.172 18.531 1 96.62 63 GLU B N 1
ATOM 1390 C CA . GLU B 1 63 ? -3.303 10.57 17.766 1 96.62 63 GLU B CA 1
ATOM 1391 C C . GLU B 1 63 ? -3.576 9.102 17.469 1 96.62 63 GLU B C 1
ATOM 1393 O O . GLU B 1 63 ? -3.443 8.664 16.328 1 96.62 63 GLU B O 1
ATOM 1398 N N . PRO B 1 64 ? -4.023 8.266 18.5 1 97.62 64 PRO B N 1
ATOM 1399 C CA . PRO B 1 64 ? -4.277 6.859 18.188 1 97.62 64 PRO B CA 1
ATOM 1400 C C . PRO B 1 64 ? -5.379 6.676 17.156 1 97.62 64 PRO B C 1
ATOM 1402 O O . PRO B 1 64 ? -5.305 5.762 16.328 1 97.62 64 PRO B O 1
ATOM 1405 N N . VAL B 1 65 ? -6.379 7.516 17.141 1 97.88 65 VAL B N 1
ATOM 1406 C CA . VAL B 1 65 ? -7.473 7.383 16.188 1 97.88 65 VAL B CA 1
ATOM 1407 C C . VAL B 1 65 ? -6.992 7.77 14.789 1 97.88 65 VAL B C 1
ATOM 1409 O O . VAL B 1 65 ? -7.352 7.125 13.805 1 97.88 65 VAL B O 1
ATOM 1412 N N . ARG B 1 66 ? -6.246 8.852 14.703 1 98.25 66 ARG B N 1
ATOM 1413 C CA . ARG B 1 66 ? -5.656 9.242 13.43 1 98.25 66 ARG B CA 1
ATOM 1414 C C . ARG B 1 66 ? -4.789 8.125 12.859 1 98.25 66 ARG B C 1
ATOM 1416 O O . ARG B 1 66 ? -4.883 7.805 11.672 1 98.25 66 ARG B O 1
ATOM 1423 N N . LEU B 1 67 ? -3.971 7.562 13.695 1 98.56 67 LEU B N 1
ATOM 1424 C CA . LEU B 1 67 ? -3.094 6.477 13.273 1 98.56 67 LEU B CA 1
ATOM 1425 C C . LEU B 1 67 ? -3.906 5.25 12.875 1 98.56 67 LEU B C 1
ATOM 1427 O O . LEU B 1 67 ? -3.539 4.535 11.938 1 98.56 67 LEU B O 1
ATOM 1431 N N . MET B 1 68 ? -4.992 4.992 13.57 1 98.81 68 MET B N 1
ATOM 1432 C CA . MET B 1 68 ? -5.863 3.871 13.242 1 98.81 68 MET B CA 1
ATOM 1433 C C . MET B 1 68 ? -6.449 4.031 11.844 1 98.81 68 MET B C 1
ATOM 1435 O O . MET B 1 68 ? -6.461 3.08 11.062 1 98.81 68 MET B O 1
ATOM 1439 N N . LEU B 1 69 ? -6.859 5.191 11.523 1 98.81 69 LEU B N 1
ATOM 1440 C CA . LEU B 1 69 ? -7.582 5.414 10.281 1 98.81 69 LEU B CA 1
ATOM 1441 C C . LEU B 1 69 ? -6.617 5.578 9.109 1 98.81 69 LEU B C 1
ATOM 1443 O O . LEU B 1 69 ? -6.816 4.992 8.047 1 98.81 69 LEU B O 1
ATOM 1447 N N . VAL B 1 70 ? -5.555 6.383 9.258 1 98.69 70 VAL B N 1
ATOM 1448 C CA . VAL B 1 70 ? -4.672 6.746 8.156 1 98.69 70 VAL B CA 1
ATOM 1449 C C . VAL B 1 70 ? -3.596 5.676 7.98 1 98.69 70 VAL B C 1
ATOM 1451 O O . VAL B 1 70 ? -3.527 5.023 6.938 1 98.69 70 VAL B O 1
ATOM 1454 N N . THR B 1 71 ? -2.846 5.383 9.039 1 98.62 71 THR B N 1
ATOM 1455 C CA . THR B 1 71 ? -1.729 4.445 8.992 1 98.62 71 THR B CA 1
ATOM 1456 C C . THR B 1 71 ? -2.234 3.004 8.969 1 98.62 71 THR B C 1
ATOM 1458 O O . THR B 1 71 ? -1.702 2.164 8.242 1 98.62 71 THR B O 1
ATOM 1461 N N . GLY B 1 72 ? -3.246 2.746 9.836 1 98.81 72 GLY B N 1
ATOM 1462 C CA . GLY B 1 72 ? -3.787 1.399 9.922 1 98.81 72 GLY B CA 1
ATOM 1463 C C . GLY B 1 72 ? -4.758 1.076 8.797 1 98.81 72 GLY B C 1
ATOM 1464 O O . GLY B 1 72 ? -4.41 0.365 7.855 1 98.81 72 GLY B O 1
ATOM 1465 N N . LEU B 1 73 ? -5.918 1.686 8.789 1 98.94 73 LEU B N 1
ATOM 1466 C CA . LEU B 1 73 ? -7.02 1.317 7.906 1 98.94 73 LEU B CA 1
ATOM 1467 C C . LEU B 1 73 ? -6.66 1.594 6.449 1 98.94 73 LEU B C 1
ATOM 1469 O O . LEU B 1 73 ? -6.648 0.678 5.625 1 98.94 73 LEU B O 1
ATOM 1473 N N . LEU B 1 74 ? -6.34 2.85 6.109 1 98.94 74 LEU B N 1
ATOM 1474 C CA . LEU B 1 74 ? -6.051 3.18 4.719 1 98.94 74 LEU B CA 1
ATOM 1475 C C . LEU B 1 74 ? -4.727 2.559 4.277 1 98.94 74 LEU B C 1
ATOM 1477 O O . LEU B 1 74 ? -4.605 2.096 3.141 1 98.94 74 LEU B O 1
ATOM 1481 N N . GLY B 1 75 ? -3.754 2.537 5.203 1 98.69 75 GLY B N 1
ATOM 1482 C CA . GLY B 1 75 ? -2.498 1.865 4.906 1 98.69 75 GLY B CA 1
ATOM 1483 C C . GLY B 1 75 ? -2.66 0.376 4.668 1 98.69 75 GLY B C 1
ATOM 1484 O O . GLY B 1 75 ? -2.061 -0.178 3.742 1 98.69 75 GLY B O 1
ATOM 1485 N N . GLY B 1 76 ? -3.422 -0.263 5.465 1 98.75 76 GLY B N 1
ATOM 1486 C CA . GLY B 1 76 ? -3.67 -1.688 5.32 1 98.75 76 GLY B CA 1
ATOM 1487 C C . GLY B 1 76 ? -4.59 -2.018 4.16 1 98.75 76 GLY B C 1
ATOM 1488 O O . GLY B 1 76 ? -4.562 -3.135 3.637 1 98.75 76 GLY B O 1
ATOM 1489 N N . PHE B 1 77 ? -5.363 -1.1 3.773 1 98.94 77 PHE B N 1
ATOM 1490 C CA . PHE B 1 77 ? -6.34 -1.249 2.703 1 98.94 77 PHE B CA 1
ATOM 1491 C C . PHE B 1 77 ? -5.664 -1.173 1.339 1 98.94 77 PHE B C 1
ATOM 1493 O O . PHE B 1 77 ? -6.117 -1.806 0.382 1 98.94 77 PHE B O 1
ATOM 1500 N N . THR B 1 78 ? -4.641 -0.405 1.208 1 98.94 78 THR B N 1
ATOM 1501 C CA . THR B 1 78 ? -3.912 -0.264 -0.048 1 98.94 78 THR B CA 1
ATOM 1502 C C . THR B 1 78 ? -2.604 -1.048 -0.005 1 98.94 78 THR B C 1
ATOM 1504 O O . THR B 1 78 ? -2.189 -1.52 1.057 1 98.94 78 THR B O 1
ATOM 1507 N N . THR B 1 79 ? -1.997 -1.269 -1.102 1 98.94 79 THR B N 1
ATOM 1508 C CA . THR B 1 79 ? -0.749 -2.021 -1.138 1 98.94 79 THR B CA 1
ATOM 1509 C C . THR B 1 79 ? 0.102 -1.601 -2.332 1 98.94 79 THR B C 1
ATOM 1511 O O . THR B 1 79 ? -0.425 -1.34 -3.416 1 98.94 79 THR B O 1
ATOM 1514 N N . PHE B 1 80 ? 1.388 -1.514 -2.104 1 98.94 80 PHE B N 1
ATOM 1515 C CA . PHE B 1 80 ? 2.332 -1.16 -3.156 1 98.94 80 PHE B CA 1
ATOM 1516 C C . PHE B 1 80 ? 3.102 -2.389 -3.629 1 98.94 80 PHE B C 1
ATOM 1518 O O . PHE B 1 80 ? 3.457 -2.49 -4.805 1 98.94 80 PHE B O 1
ATOM 1525 N N . SER B 1 81 ? 3.34 -3.357 -2.758 1 98.94 81 SER B N 1
ATOM 1526 C CA . SER B 1 81 ? 4.09 -4.555 -3.123 1 98.94 81 SER B CA 1
ATOM 1527 C C . SER B 1 81 ? 3.33 -5.398 -4.141 1 98.94 81 SER B C 1
ATOM 1529 O O . SER B 1 81 ? 3.912 -5.879 -5.113 1 98.94 81 SER B O 1
ATOM 1531 N N . THR B 1 82 ? 1.979 -5.5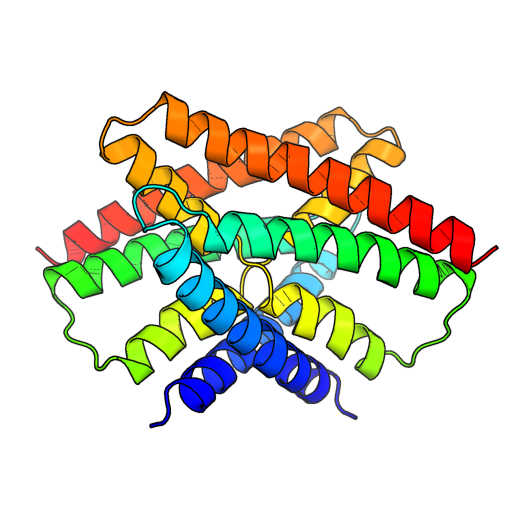78 -3.883 1 98.88 82 THR B N 1
ATOM 1532 C CA . THR B 1 82 ? 1.164 -6.32 -4.836 1 98.88 82 THR B CA 1
ATOM 1533 C C . THR B 1 82 ? 1.103 -5.598 -6.18 1 98.88 82 THR B C 1
ATOM 1535 O O . THR B 1 82 ? 1.195 -6.227 -7.234 1 98.88 82 THR B O 1
ATOM 1538 N N . PHE B 1 83 ? 0.937 -4.273 -6.137 1 98.88 83 PHE B N 1
ATOM 1539 C CA . PHE B 1 83 ? 0.994 -3.467 -7.348 1 98.88 83 PHE B CA 1
ATOM 1540 C C . PHE B 1 83 ? 2.293 -3.721 -8.109 1 98.88 83 PHE B C 1
ATOM 1542 O O . PHE B 1 83 ? 2.279 -3.912 -9.32 1 98.88 83 PHE B O 1
ATOM 1549 N N . GLY B 1 84 ? 3.422 -3.717 -7.41 1 98.88 84 GLY B N 1
ATOM 1550 C CA . GLY B 1 84 ? 4.715 -3.984 -8.023 1 98.88 84 GLY B CA 1
ATOM 1551 C C . GLY B 1 84 ? 4.805 -5.363 -8.648 1 98.88 84 GLY B C 1
ATOM 1552 O O . GLY B 1 84 ? 5.246 -5.508 -9.789 1 98.88 84 GLY B O 1
ATOM 1553 N N . TYR B 1 85 ? 4.383 -6.363 -7.926 1 98.81 85 TYR B N 1
ATOM 1554 C CA . TYR B 1 85 ? 4.504 -7.734 -8.406 1 98.81 85 TYR B CA 1
ATOM 1555 C C . TYR B 1 85 ? 3.598 -7.973 -9.609 1 98.81 85 TYR B C 1
ATOM 1557 O O . TYR B 1 85 ? 3.988 -8.648 -10.562 1 98.81 85 TYR B O 1
ATOM 1565 N N . GLU B 1 86 ? 2.363 -7.48 -9.508 1 98.75 86 GLU B N 1
ATOM 1566 C CA . GLU B 1 86 ? 1.431 -7.637 -10.625 1 98.75 86 GLU B CA 1
ATOM 1567 C C . GLU B 1 86 ? 1.928 -6.91 -11.867 1 98.75 86 GLU B C 1
ATOM 1569 O O . GLU B 1 86 ? 1.717 -7.375 -12.992 1 98.75 86 GLU B O 1
ATOM 1574 N N . SER B 1 87 ? 2.527 -5.715 -11.68 1 98.62 87 SER B N 1
ATOM 1575 C CA . SER B 1 87 ? 3.166 -5.012 -12.789 1 98.62 87 SER B CA 1
ATOM 1576 C C . SER B 1 87 ? 4.246 -5.867 -13.438 1 98.62 87 SER B C 1
ATOM 1578 O O . SER B 1 87 ? 4.281 -6.004 -14.664 1 98.62 87 SER B O 1
ATOM 1580 N N . PHE B 1 88 ? 5.082 -6.441 -12.602 1 98.31 88 PHE B N 1
ATOM 1581 C CA . PHE B 1 88 ? 6.137 -7.332 -13.07 1 98.31 88 PHE B CA 1
ATOM 1582 C C . PHE B 1 88 ? 5.551 -8.523 -13.82 1 98.31 88 PHE B C 1
ATOM 1584 O O . PHE B 1 88 ? 6.035 -8.883 -14.898 1 98.31 88 PHE B O 1
ATOM 1591 N N . SER B 1 89 ? 4.527 -9.109 -13.242 1 98.06 89 SER B N 1
ATOM 1592 C CA . SER B 1 89 ? 3.908 -10.289 -13.836 1 98.06 89 SER B CA 1
ATOM 1593 C C . SER B 1 89 ? 3.322 -9.977 -15.211 1 98.06 89 SER B C 1
ATOM 1595 O O . SER B 1 89 ? 3.465 -10.766 -16.141 1 98.06 89 SER B O 1
ATOM 1597 N N . LEU B 1 90 ? 2.613 -8.852 -15.344 1 98.06 90 LEU B N 1
ATOM 1598 C CA . LEU B 1 90 ? 2.057 -8.43 -16.625 1 98.06 90 LEU B CA 1
ATOM 1599 C C . LEU B 1 90 ? 3.164 -8.203 -17.656 1 98.06 90 LEU B C 1
ATOM 1601 O O . LEU B 1 90 ? 3.051 -8.633 -18.797 1 98.06 90 LEU B O 1
ATOM 1605 N N . LEU B 1 91 ? 4.207 -7.586 -17.25 1 97.62 91 LEU B N 1
ATOM 1606 C CA . LEU B 1 91 ? 5.324 -7.316 -18.156 1 97.62 91 LEU B CA 1
ATOM 1607 C C . LEU B 1 91 ? 5.98 -8.617 -18.609 1 97.62 91 LEU B C 1
ATOM 1609 O O . LEU B 1 91 ? 6.305 -8.773 -19.781 1 97.62 91 LEU B O 1
ATOM 1613 N N . SER B 1 92 ? 6.156 -9.508 -17.672 1 96.44 92 SER B N 1
ATOM 1614 C CA . SER B 1 92 ? 6.844 -10.766 -17.938 1 96.44 92 SER B CA 1
ATOM 1615 C C . SER B 1 92 ? 6.012 -11.664 -18.844 1 96.44 92 SER B C 1
ATOM 1617 O O . SER B 1 92 ? 6.551 -12.547 -19.516 1 96.44 92 SER B O 1
ATOM 1619 N N . SER B 1 93 ? 4.73 -11.477 -18.844 1 95.69 93 SER B N 1
ATOM 1620 C CA . SER B 1 93 ? 3.848 -12.273 -19.688 1 95.69 93 SER B CA 1
ATOM 1621 C C . SER B 1 93 ? 3.799 -11.711 -21.109 1 95.69 93 SER B C 1
ATOM 1623 O O . SER B 1 93 ? 3.125 -12.266 -21.969 1 95.69 93 SER B O 1
ATOM 1625 N N . GLY B 1 94 ? 4.445 -10.602 -21.328 1 95.06 94 GLY B N 1
ATOM 1626 C CA . GLY B 1 94 ? 4.484 -10 -22.641 1 95.06 94 GLY B CA 1
ATOM 1627 C C . GLY B 1 94 ? 3.352 -9.023 -22.891 1 95.06 94 GLY B C 1
ATOM 1628 O O . GLY B 1 94 ? 3.221 -8.484 -24 1 95.06 94 GLY B O 1
ATOM 1629 N N . ASN B 1 95 ? 2.521 -8.82 -21.953 1 93 95 ASN B N 1
ATOM 1630 C CA . ASN B 1 95 ? 1.397 -7.895 -22.047 1 93 95 ASN B CA 1
ATOM 1631 C C . ASN B 1 95 ? 1.811 -6.469 -21.688 1 93 95 ASN B C 1
ATOM 1633 O O . ASN B 1 95 ? 1.331 -5.906 -20.703 1 93 95 ASN B O 1
ATOM 1637 N N . TRP B 1 96 ? 2.439 -5.84 -22.578 1 95.81 96 TRP B N 1
ATOM 1638 C CA . TRP B 1 96 ? 3.082 -4.57 -22.25 1 95.81 96 TRP B CA 1
ATOM 1639 C C . TRP B 1 96 ? 2.049 -3.451 -22.141 1 95.81 96 TRP B C 1
ATOM 1641 O O . TRP B 1 96 ? 2.141 -2.6 -21.266 1 95.81 96 TRP B O 1
ATOM 1651 N N . LEU B 1 97 ? 1.128 -3.408 -23.062 1 96.44 97 LEU B N 1
ATOM 1652 C CA . LEU B 1 97 ? 0.154 -2.322 -23.062 1 96.44 97 LEU B CA 1
ATOM 1653 C C . LEU B 1 97 ? -0.71 -2.369 -21.797 1 96.44 97 LEU B C 1
ATOM 1655 O O . LEU B 1 97 ? -0.84 -1.368 -21.094 1 96.44 97 LEU B O 1
ATOM 1659 N N . PRO B 1 98 ? -1.235 -3.594 -21.453 1 97.5 98 PRO B N 1
ATOM 1660 C CA . PRO B 1 98 ? -1.963 -3.676 -20.188 1 97.5 98 PRO B CA 1
ATOM 1661 C C . PRO B 1 98 ? -1.088 -3.338 -18.984 1 97.5 98 PRO B C 1
ATOM 1663 O O . PRO B 1 98 ? -1.567 -2.744 -18.016 1 97.5 98 PRO B O 1
ATOM 1666 N N . ALA B 1 99 ? 0.168 -3.705 -19.031 1 98.12 99 ALA B N 1
ATOM 1667 C CA . ALA B 1 99 ? 1.081 -3.434 -17.938 1 98.12 99 ALA B CA 1
ATOM 1668 C C . ALA B 1 99 ? 1.301 -1.934 -17.766 1 98.12 99 ALA B C 1
ATOM 1670 O O . ALA B 1 99 ? 1.226 -1.414 -16.641 1 98.12 99 ALA B O 1
ATOM 1671 N N . ILE B 1 100 ? 1.583 -1.288 -18.828 1 97.75 100 ILE B N 1
ATOM 1672 C CA . ILE B 1 100 ? 1.825 0.151 -18.797 1 97.75 100 ILE B CA 1
ATOM 1673 C C . ILE B 1 100 ? 0.553 0.877 -18.375 1 97.75 100 ILE B C 1
ATOM 1675 O O . ILE B 1 100 ? 0.605 1.808 -17.562 1 97.75 100 ILE B O 1
ATOM 1679 N N . GLY B 1 101 ? -0.563 0.505 -18.938 1 98.31 101 GLY B N 1
ATOM 1680 C CA . GLY B 1 101 ? -1.836 1.07 -18.516 1 98.31 101 GLY B CA 1
ATOM 1681 C C . GLY B 1 101 ? -2.105 0.896 -17.031 1 98.31 101 GLY B C 1
ATOM 1682 O O . GLY B 1 101 ? -2.617 1.807 -16.375 1 98.31 101 GLY B O 1
ATOM 1683 N N . TYR B 1 102 ? -1.771 -0.256 -16.562 1 98.62 102 TYR B N 1
ATOM 1684 C CA . TYR B 1 102 ? -1.963 -0.562 -15.148 1 98.62 102 TYR B CA 1
ATOM 1685 C C . TYR B 1 102 ? -1.089 0.33 -14.273 1 98.62 102 TYR B C 1
ATOM 1687 O O . TYR B 1 102 ? -1.572 0.933 -13.312 1 98.62 102 TYR B O 1
ATOM 1695 N N . MET B 1 103 ? 0.206 0.454 -14.602 1 98.75 103 MET B N 1
ATOM 1696 C CA . MET B 1 103 ? 1.151 1.223 -13.797 1 98.75 103 MET B CA 1
ATOM 1697 C C . MET B 1 103 ? 0.842 2.715 -13.875 1 98.75 103 MET B C 1
ATOM 1699 O O . MET B 1 103 ? 0.707 3.377 -12.844 1 98.75 103 MET B O 1
ATOM 1703 N N . VAL B 1 104 ? 0.677 3.201 -15.062 1 98.5 104 VAL B N 1
ATOM 1704 C CA . VAL B 1 104 ? 0.405 4.621 -15.266 1 98.5 104 VAL B CA 1
ATOM 1705 C C . VAL B 1 104 ? -0.992 4.957 -14.75 1 98.5 104 VAL B C 1
ATOM 1707 O O . VAL B 1 104 ? -1.188 5.98 -14.094 1 98.5 104 VAL B O 1
ATOM 1710 N N . GLY B 1 105 ? -1.929 4.105 -15.07 1 98.75 105 GLY B N 1
ATOM 1711 C CA . GLY B 1 105 ? -3.285 4.316 -14.594 1 98.75 105 GLY B CA 1
ATOM 1712 C C . GLY B 1 105 ? -3.383 4.332 -13.078 1 98.75 105 GLY B C 1
ATOM 1713 O O . GLY B 1 105 ? -4.172 5.09 -12.508 1 98.75 105 GLY B O 1
ATOM 1714 N N . SER B 1 106 ? -2.645 3.484 -12.43 1 98.88 106 SER B N 1
ATOM 1715 C CA . SER B 1 106 ? -2.656 3.443 -10.969 1 98.88 106 SER B CA 1
ATOM 1716 C C . SER B 1 106 ? -2.064 4.715 -10.375 1 98.88 106 SER B C 1
ATOM 1718 O O . SER B 1 106 ? -2.629 5.293 -9.445 1 98.88 106 SER B O 1
ATOM 1720 N N . VAL B 1 107 ? -0.878 5.191 -10.93 1 98.81 107 VAL B N 1
ATOM 1721 C CA . VAL B 1 107 ? -0.204 6.359 -10.375 1 98.81 107 VAL B CA 1
ATOM 1722 C C . VAL B 1 107 ? -1.018 7.617 -10.68 1 98.81 107 VAL B C 1
ATOM 1724 O O . VAL B 1 107 ? -1.336 8.391 -9.773 1 98.81 107 VAL B O 1
ATOM 1727 N N . VAL B 1 108 ? -1.439 7.805 -11.898 1 98.75 108 VAL B N 1
ATOM 1728 C CA . VAL B 1 108 ? -2.189 8.984 -12.32 1 98.75 108 VAL B CA 1
ATOM 1729 C C . VAL B 1 108 ? -3.59 8.945 -11.711 1 98.75 108 VAL B C 1
ATOM 1731 O O . VAL B 1 108 ? -4.082 9.961 -11.203 1 98.75 108 VAL B O 1
ATOM 1734 N N . GLY B 1 109 ? -4.219 7.812 -11.852 1 98.88 109 GLY B N 1
ATOM 1735 C CA . GLY B 1 109 ? -5.523 7.664 -11.234 1 98.88 109 GLY B CA 1
ATOM 1736 C C . GLY B 1 109 ? -5.5 7.883 -9.734 1 98.88 109 GLY B C 1
ATOM 1737 O O . GLY B 1 109 ? -6.422 8.477 -9.172 1 98.88 109 GLY B O 1
ATOM 1738 N N . GLY B 1 110 ? -4.453 7.324 -9.055 1 98.88 110 GLY B N 1
ATOM 1739 C CA . GLY B 1 110 ? -4.277 7.57 -7.629 1 98.88 110 GLY B CA 1
ATOM 1740 C C . GLY B 1 110 ? -4.137 9.047 -7.293 1 98.88 110 GLY B C 1
ATOM 1741 O O . GLY B 1 110 ? -4.742 9.523 -6.332 1 98.88 110 GLY B O 1
ATOM 1742 N N . LEU B 1 111 ? -3.34 9.766 -8.094 1 98.81 111 LEU B N 1
ATOM 1743 C CA . LEU B 1 111 ? -3.17 11.203 -7.887 1 98.81 111 LEU B CA 1
ATOM 1744 C C . LEU B 1 111 ? -4.496 11.938 -8.062 1 98.81 111 LEU B C 1
ATOM 1746 O O . LEU B 1 111 ? -4.836 12.812 -7.27 1 98.81 111 LEU B O 1
ATOM 1750 N N . ILE B 1 112 ? -5.223 11.641 -9.094 1 98.88 112 ILE B N 1
ATOM 1751 C CA . ILE B 1 112 ? -6.52 12.258 -9.352 1 98.88 112 ILE B CA 1
ATOM 1752 C C . ILE B 1 112 ? -7.469 11.961 -8.195 1 98.88 112 ILE B C 1
ATOM 1754 O O . ILE B 1 112 ? -8.203 12.836 -7.742 1 98.88 112 ILE B O 1
ATOM 1758 N N . ALA B 1 113 ? -7.461 10.727 -7.73 1 98.94 113 ALA B N 1
ATOM 1759 C CA . ALA B 1 113 ? -8.312 10.336 -6.605 1 98.94 113 ALA B CA 1
ATOM 1760 C C . ALA B 1 113 ? -7.965 11.141 -5.355 1 98.94 113 ALA B C 1
ATOM 1762 O O . ALA B 1 113 ? -8.859 11.57 -4.625 1 98.94 113 ALA B O 1
ATOM 1763 N N . VAL B 1 114 ? -6.66 11.297 -5.09 1 98.94 114 VAL B N 1
ATOM 1764 C CA . VAL B 1 114 ? -6.246 12.125 -3.961 1 98.94 114 VAL B CA 1
ATOM 1765 C C . VAL B 1 114 ? -6.789 13.547 -4.133 1 98.94 114 VAL B C 1
ATOM 1767 O O . VAL B 1 114 ? -7.328 14.125 -3.189 1 98.94 114 VAL B O 1
ATOM 1770 N N . ILE B 1 115 ? -6.645 14.133 -5.328 1 98.81 115 ILE B N 1
ATOM 1771 C CA . ILE B 1 115 ? -7.082 15.492 -5.617 1 98.81 115 ILE B CA 1
ATOM 1772 C C . ILE B 1 115 ? -8.586 15.609 -5.379 1 98.81 115 ILE B C 1
ATOM 1774 O O . ILE B 1 115 ? -9.047 16.578 -4.766 1 98.81 115 ILE B O 1
ATOM 1778 N N . ILE B 1 116 ? -9.305 14.648 -5.832 1 98.81 116 ILE B N 1
ATOM 1779 C CA . ILE B 1 116 ? -10.75 14.641 -5.621 1 98.81 116 ILE B CA 1
ATOM 1780 C C . ILE B 1 116 ? -11.055 14.555 -4.129 1 98.81 116 ILE B C 1
ATOM 1782 O O . ILE B 1 116 ? -11.914 15.266 -3.617 1 98.81 116 ILE B O 1
ATOM 1786 N N . GLY B 1 117 ? -10.398 13.625 -3.414 1 98.81 117 GLY B N 1
ATOM 1787 C CA . GLY B 1 117 ? -10.562 13.508 -1.976 1 98.81 117 GLY B CA 1
ATOM 1788 C C . GLY B 1 117 ? -10.273 14.805 -1.236 1 98.81 117 GLY B C 1
ATOM 1789 O O . GLY B 1 117 ? -11.016 15.195 -0.336 1 98.81 117 GLY B O 1
ATOM 1790 N N . VAL B 1 118 ? -9.172 15.445 -1.6 1 98.31 118 VAL B N 1
ATOM 1791 C CA . VAL B 1 118 ? -8.805 16.734 -1.011 1 98.31 118 VAL B CA 1
ATOM 1792 C C . VAL B 1 118 ? -9.906 17.75 -1.275 1 98.31 118 VAL B C 1
ATOM 1794 O O . VAL B 1 118 ? -10.32 18.484 -0.368 1 98.31 118 VAL B O 1
ATOM 1797 N N . GLY B 1 119 ? -10.336 17.859 -2.5 1 98.06 119 GLY B N 1
ATOM 1798 C CA . GLY B 1 119 ? -11.414 18.781 -2.848 1 98.06 119 GLY B CA 1
ATOM 1799 C C . GLY B 1 119 ? -12.68 18.547 -2.045 1 98.06 119 GLY B C 1
ATOM 1800 O O . GLY B 1 119 ? -13.289 19.484 -1.556 1 98.06 119 GLY B O 1
ATOM 1801 N N . LEU B 1 120 ? -13.117 17.328 -1.914 1 98.12 120 LEU B N 1
ATOM 1802 C CA . LEU B 1 120 ? -14.289 16.984 -1.116 1 98.12 120 LEU B CA 1
ATOM 1803 C C . LEU B 1 120 ? -14.078 17.359 0.347 1 98.12 120 LEU B C 1
ATOM 1805 O O . LEU B 1 120 ? -15.008 17.844 1.004 1 98.12 120 LEU B O 1
ATOM 1809 N N . GLY B 1 121 ? -12.883 17.047 0.833 1 97.38 121 GLY B N 1
ATOM 1810 C CA . GLY B 1 121 ? -12.562 17.422 2.201 1 97.38 121 GLY B CA 1
ATOM 1811 C C . GLY B 1 121 ? -12.664 18.922 2.449 1 97.38 121 GLY B C 1
ATOM 1812 O O . GLY B 1 121 ? -13.148 19.344 3.496 1 97.38 121 GLY B O 1
ATOM 1813 N N . ARG B 1 122 ? -12.195 19.719 1.473 1 96.31 122 ARG B N 1
ATOM 1814 C CA . ARG B 1 122 ? -12.281 21.172 1.577 1 96.31 122 ARG B CA 1
ATOM 1815 C C . ARG B 1 122 ? -13.734 21.641 1.517 1 96.31 122 ARG B C 1
ATOM 1817 O O . ARG B 1 122 ? -14.117 22.578 2.217 1 96.31 122 ARG B O 1
ATOM 1824 N N . TRP B 1 123 ? -14.438 20.984 0.722 1 94.94 123 TRP B N 1
ATOM 1825 C CA . TRP B 1 123 ? -15.844 21.344 0.583 1 94.94 123 TRP B CA 1
ATOM 1826 C C . TRP B 1 123 ? -16.609 21.062 1.872 1 94.94 123 TRP B C 1
ATOM 1828 O O . TRP B 1 123 ? -17.406 21.875 2.316 1 94.94 123 TRP B O 1
ATOM 1838 N N . PHE B 1 124 ? -16.344 19.938 2.486 1 90.94 124 PHE B N 1
ATOM 1839 C CA . PHE B 1 124 ? -17 19.562 3.732 1 90.94 124 PHE B CA 1
ATOM 1840 C C . PHE B 1 124 ? -16.438 20.344 4.906 1 90.94 124 PHE B C 1
ATOM 1842 O O . PHE B 1 124 ? -17.125 20.594 5.898 1 90.94 124 PHE B O 1
ATOM 1849 N N . GLY B 1 125 ? -15.078 20.5 4.855 1 85 125 GLY B N 1
ATOM 1850 C CA . GLY B 1 125 ? -14.398 21.125 5.98 1 85 125 GLY B CA 1
ATOM 1851 C C . GLY B 1 125 ? -14.477 22.641 5.965 1 85 125 GLY B C 1
ATOM 1852 O O . GLY B 1 125 ? -14.18 23.297 6.969 1 85 125 GLY B O 1
ATOM 1853 N N . GLY B 1 126 ? -15.055 23.406 4.973 1 72.12 126 GLY B N 1
ATOM 1854 C CA . GLY B 1 126 ? -15.211 24.844 4.859 1 72.12 126 GLY B CA 1
ATOM 1855 C C . GLY B 1 126 ? -14.023 25.516 4.207 1 72.12 126 GLY B C 1
ATOM 1856 O O . GLY B 1 126 ? -12.922 24.953 4.172 1 72.12 126 GLY B O 1
#

Sequence (252 aa):
MNNILAIALGAAIGANLRYGIGLWAAQRFGTAWPYGTFIINLLGCLGIGLLLTLISTRLTLSEPVRLMLVTGLLGGFTTFSTFGYESFSLLSSGNWLPAIGYMVGSVVGGLIAVIIGVGLGRWFGGMNNILAIALGAAIGANLRYGIGLWAAQRFGTAWPYGTFIINLLGCLGIGLLLTLISTRLTLSEPVRLMLVTGLLGGFTTFSTFGYESFSLLSSGNWLPAIGYMVGSVVGGLIAVIIGVGLGRWFGG

Foldseek 3Di:
DDLVVLLAQQLVQQQVVLVVQQVVCCVVPNDLARPSLLVQLLVLLLVLLQVVLLCVFPDPDDPSNCSNNNVRNSVNNHDDVVLVVRLVVCVVVVNPVSSVCSVCCSVVSSVVSSVNSNVVNVVVRD/DDLVVLLAQQLVQQQVVLVVQQVVCCVVPNDLARPSLLVQLLVLLLVLLQVVLLCVFPDPDDPSNCSNNNVRNSVNNHDDVVLVVRLVVCVVVVNPVSSVCSVCCSVVSSVVSSVNSNVVNVVVRD

InterPro domains:
  IPR003691 Fluoride-specific ion channel FluC [MF_00454] (4-122)
  IPR003691 Fluoride-specific ion channel FluC [PF02537] (5-118)
  IPR003691 Fluoride-specific ion channel FluC [PTHR28259] (9-117)
  IPR003691 Fluoride-specific ion channel FluC [TIGR00494] (5-118)

Solvent-accessible surface area (backbone atoms only — not comparable to full-atom values): 11227 Å² total; per-residue (Å²): 122,55,55,67,58,28,22,22,53,18,2,22,52,15,22,48,50,34,50,49,47,32,53,52,32,36,72,73,75,39,76,91,52,70,55,23,64,48,49,35,26,29,51,21,5,21,47,49,21,22,50,54,38,22,48,76,62,61,43,87,68,58,69,33,57,46,36,13,50,54,52,2,21,34,19,10,27,6,39,32,17,62,52,25,45,52,39,47,51,31,44,73,70,65,39,49,67,66,22,49,49,49,54,51,44,46,54,53,45,12,38,50,25,17,53,51,14,32,52,52,14,40,66,74,36,102,122,54,57,66,57,28,22,22,55,19,2,21,53,14,23,48,50,34,51,50,46,32,53,50,31,36,73,74,75,39,78,92,52,68,55,25,64,49,50,35,25,30,52,21,6,22,47,47,22,22,49,56,38,20,48,75,61,62,44,86,69,57,69,32,57,46,36,13,48,53,54,3,21,35,19,9,28,5,38,31,16,62,53,24,44,51,40,47,50,30,44,74,71,65,39,48,67,66,22,49,50,49,55,51,45,46,55,52,45,13,38,52,24,16,52,50,14,31,50,51,14,40,65,74,37,101

pLDDT: mean 97.44, std 3.59, range [72.12, 98.94]

Organism: Chloroflexus aurantiacus (strain ATCC 29364 / DSM 637 / Y-400-fl) (NCBI:txid480224)

Secondary structure (DSSP, 8-state):
--HHHHHHHHHHHHHHHHHHHHHHHHHHH-SSS-HHHHHHHHHHHHHHHHHHHHHHHT----HHHHIIIIIIIIHHH--SHHHHHHHHHHHHTT-HHHHHHHHHHHHHHHHHHHHHHHHHHHHHH-/--HHHHHHHHHHHHHHHHHHHHHHHHHHH-SSS-HHHHHHHHHHHHHHHHHHHHHHHT----HHHHIIIIIIIIHHH--SHHHHHHHHHHHHTT-HHHHHHHHHHHHHHHHHHHHHHHHHHHHHH-